Protein AF-A0A7C8MK85-F1 (afdb_monomer_lite)

pLDDT: mean 76.63, std 20.34, range [23.77, 97.94]

Foldseek 3Di:
DDDDDPPPDPPPDPPPPPPPPPVVLVDDLVVLCVVLVVDDPVVLLVQLQPDVSSVVSNCVVVPQWDQDPFQRDIDGDPPPDDPPDPDDDPPFDWPKDKDKDKDFDPPDADDPLSVAWDDQFQADIDHSVCPPPDPDPNVVLVVQQPDPPCAQPKDWWAQQFAQKIWIWHHHPRMIMIIMIATLGGNHDCPDLRNFSRDQAQDVVRDGRYNVDGHGDGDDGCPRVCVVPDDDPPPPDPPDDDDDDDDDDDDDDDD

Structure (mmCIF, N/CA/C/O backbone):
data_AF-A0A7C8MK85-F1
#
_entry.id   AF-A0A7C8MK85-F1
#
loop_
_atom_site.group_PDB
_atom_site.id
_atom_site.type_symbol
_atom_site.label_atom_id
_atom_site.label_alt_id
_atom_site.label_comp_id
_atom_site.label_asym_id
_atom_site.label_entity_id
_atom_site.label_seq_id
_atom_site.pdbx_PDB_ins_code
_atom_site.Cartn_x
_atom_site.Cartn_y
_atom_site.Cartn_z
_atom_site.occupancy
_atom_site.B_iso_or_equiv
_atom_site.auth_seq_id
_atom_site.auth_comp_id
_atom_site.auth_asym_id
_atom_site.auth_atom_id
_atom_site.pdbx_PDB_model_num
ATOM 1 N N . MET A 1 1 ? 15.382 37.553 9.098 1.00 35.56 1 MET A N 1
ATOM 2 C CA . MET A 1 1 ? 14.695 36.505 8.313 1.00 35.56 1 MET A CA 1
ATOM 3 C C . MET A 1 1 ? 15.574 36.177 7.109 1.00 35.56 1 MET A C 1
ATOM 5 O O . MET A 1 1 ? 15.680 37.007 6.220 1.00 35.56 1 MET A O 1
ATOM 9 N N . LYS A 1 2 ? 16.328 35.069 7.137 1.00 23.77 2 LYS A N 1
ATOM 10 C CA . LYS A 1 2 ? 17.243 34.674 6.048 1.00 23.77 2 LYS A CA 1
ATOM 11 C C . LYS A 1 2 ? 16.643 33.461 5.333 1.00 23.77 2 LYS A C 1
ATOM 13 O O . LYS A 1 2 ? 16.499 32.414 5.955 1.00 23.77 2 LYS A O 1
ATOM 18 N N . LEU A 1 3 ? 16.269 33.624 4.063 1.00 24.83 3 LEU A N 1
ATOM 19 C CA . LEU A 1 3 ? 15.925 32.511 3.176 1.00 24.83 3 LEU A CA 1
ATOM 20 C C . LEU A 1 3 ? 17.191 31.676 2.943 1.00 24.83 3 LEU A C 1
ATOM 22 O O . LEU A 1 3 ? 18.180 32.190 2.424 1.00 24.83 3 LEU A O 1
ATOM 26 N N . VAL A 1 4 ? 17.159 30.402 3.327 1.00 26.69 4 VAL A N 1
ATOM 27 C CA . VAL A 1 4 ? 18.183 29.419 2.957 1.00 26.69 4 VAL A CA 1
ATOM 28 C C . VAL A 1 4 ? 17.689 28.697 1.710 1.00 26.69 4 VAL A C 1
ATOM 30 O O . VAL A 1 4 ? 16.810 27.841 1.771 1.00 26.69 4 VAL A O 1
ATOM 33 N N . THR A 1 5 ? 18.234 29.079 0.562 1.00 27.02 5 THR A N 1
ATOM 34 C CA . THR A 1 5 ? 17.998 28.438 -0.732 1.00 27.02 5 THR A CA 1
ATOM 35 C C . THR A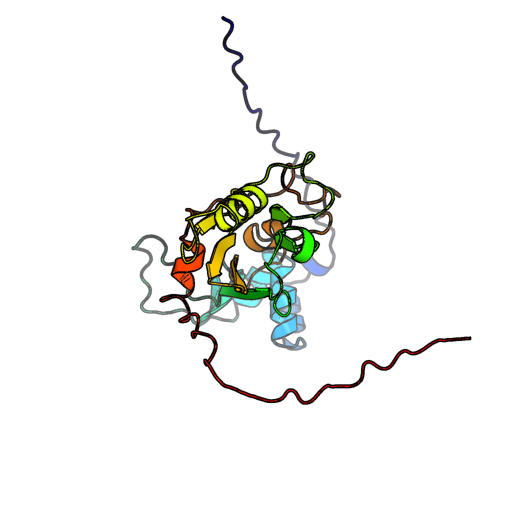 1 5 ? 18.745 27.105 -0.758 1.00 27.02 5 THR A C 1
ATOM 37 O O . THR A 1 5 ? 19.968 27.065 -0.880 1.00 27.02 5 THR A O 1
ATOM 40 N N . PHE A 1 6 ? 18.023 25.992 -0.616 1.00 26.44 6 PHE A N 1
ATOM 41 C CA . PHE A 1 6 ? 18.605 24.654 -0.715 1.00 26.44 6 PHE A CA 1
ATOM 42 C C . PHE A 1 6 ? 18.741 24.272 -2.195 1.00 26.44 6 PHE A C 1
ATOM 44 O O . PHE A 1 6 ? 17.828 23.719 -2.808 1.00 26.44 6 PHE A O 1
ATOM 51 N N . VAL A 1 7 ? 19.886 24.597 -2.795 1.00 30.12 7 VAL A N 1
ATOM 52 C CA . VAL A 1 7 ? 20.250 24.104 -4.128 1.00 30.12 7 VAL A CA 1
ATOM 53 C C . VAL A 1 7 ? 20.540 22.609 -4.000 1.00 30.12 7 VAL A C 1
ATOM 55 O O . VAL A 1 7 ? 21.611 22.200 -3.553 1.00 30.12 7 VAL A O 1
ATOM 58 N N . ARG A 1 8 ? 19.566 21.770 -4.375 1.00 31.03 8 ARG A N 1
ATOM 59 C CA . ARG A 1 8 ? 19.773 20.331 -4.579 1.00 31.03 8 ARG A CA 1
ATOM 60 C C . ARG A 1 8 ? 20.698 20.140 -5.778 1.00 31.03 8 ARG A C 1
ATOM 62 O O . ARG A 1 8 ? 20.256 20.004 -6.913 1.00 31.03 8 ARG A O 1
ATOM 69 N N . SER A 1 9 ? 21.996 20.132 -5.499 1.00 29.48 9 SER A N 1
ATOM 70 C CA . SER A 1 9 ? 23.005 19.566 -6.383 1.00 29.48 9 SER A CA 1
ATOM 71 C C . SER A 1 9 ? 22.629 18.107 -6.660 1.00 29.48 9 SER A C 1
ATOM 73 O O . SER A 1 9 ? 22.727 17.241 -5.789 1.00 29.48 9 SER A O 1
ATOM 75 N N . LEU A 1 10 ? 22.130 17.850 -7.869 1.00 37.66 10 LEU A N 1
ATOM 76 C CA . LEU A 1 10 ? 22.035 16.521 -8.458 1.00 37.66 10 LEU A CA 1
ATOM 77 C C . LEU A 1 10 ? 23.464 16.010 -8.650 1.00 37.66 10 LEU A C 1
ATOM 79 O O . LEU A 1 10 ? 24.056 16.173 -9.717 1.00 37.66 10 LEU A O 1
ATOM 83 N N . TRP A 1 11 ? 24.022 15.387 -7.615 1.00 38.25 11 TRP A N 1
ATOM 84 C CA . TRP A 1 11 ? 25.187 14.530 -7.768 1.00 38.25 11 TRP A CA 1
ATOM 85 C C . TRP A 1 11 ? 24.774 13.380 -8.688 1.00 38.25 11 TRP A C 1
ATOM 87 O O . TRP A 1 11 ? 24.219 12.370 -8.253 1.00 38.25 11 TRP A O 1
ATOM 97 N N . LYS A 1 12 ? 25.011 13.547 -9.994 1.00 32.69 12 LYS A N 1
ATOM 98 C CA . LYS A 1 12 ? 25.130 12.420 -10.913 1.00 32.69 12 LYS A CA 1
ATOM 99 C C . LYS A 1 12 ? 26.212 11.540 -10.301 1.00 32.69 12 LYS A C 1
ATOM 101 O O . LYS A 1 12 ? 27.377 11.933 -10.305 1.00 32.69 12 LYS A O 1
ATOM 106 N N . ARG A 1 13 ? 25.834 10.381 -9.746 1.00 35.12 13 ARG A N 1
ATOM 107 C CA . ARG A 1 13 ? 26.812 9.318 -9.494 1.00 35.12 13 ARG A CA 1
ATOM 108 C C . ARG A 1 13 ? 27.646 9.203 -10.774 1.00 35.12 13 ARG A C 1
ATOM 110 O O . ARG A 1 13 ? 27.031 9.150 -11.850 1.00 35.12 13 ARG A O 1
ATOM 117 N N . PRO A 1 14 ? 28.988 9.221 -10.701 1.00 37.47 14 PRO A N 1
ATOM 118 C CA . PRO A 1 14 ? 29.798 8.832 -11.841 1.00 37.47 14 PRO A CA 1
ATOM 119 C C . PRO A 1 14 ? 29.199 7.523 -12.344 1.00 37.47 14 PRO A C 1
ATOM 121 O O . PRO A 1 14 ? 29.000 6.604 -11.548 1.00 37.47 14 PRO A O 1
ATOM 124 N N . ARG A 1 15 ? 28.785 7.469 -13.615 1.00 47.25 15 ARG A N 1
ATOM 125 C CA . ARG A 1 15 ? 28.474 6.182 -14.234 1.00 47.25 15 ARG A CA 1
ATOM 126 C C . ARG A 1 15 ? 29.782 5.416 -14.150 1.00 47.25 15 ARG A C 1
ATOM 128 O O . ARG A 1 15 ? 30.676 5.680 -14.950 1.00 47.25 15 ARG A O 1
ATOM 135 N N . GLU A 1 16 ? 29.910 4.545 -13.153 1.00 54.19 16 GLU A N 1
ATOM 136 C CA . GLU A 1 16 ? 30.885 3.470 -13.210 1.00 54.19 16 GLU A CA 1
ATOM 137 C C . GLU A 1 16 ? 30.695 2.855 -14.588 1.00 54.19 16 GLU A C 1
ATOM 139 O O . GLU A 1 16 ? 29.571 2.506 -14.973 1.00 54.19 16 GLU A O 1
ATOM 144 N N . GLN A 1 17 ? 31.755 2.901 -15.396 1.00 57.31 17 GLN A N 1
ATOM 145 C CA . GLN A 1 17 ? 31.693 2.324 -16.724 1.00 57.31 17 GLN A CA 1
ATOM 146 C C . GLN A 1 17 ? 31.268 0.869 -16.523 1.00 57.31 17 GLN A C 1
ATOM 148 O O . GLN A 1 17 ? 31.909 0.174 -15.730 1.00 57.31 17 GLN A O 1
ATOM 153 N N . PRO A 1 18 ? 30.153 0.429 -17.137 1.00 59.81 18 PRO A N 1
ATOM 154 C CA . PRO A 1 18 ? 29.694 -0.937 -16.970 1.00 59.81 18 PRO A CA 1
ATOM 155 C C . PRO A 1 18 ? 30.867 -1.847 -17.304 1.00 59.81 18 PRO A C 1
ATOM 157 O O . PRO A 1 18 ? 31.522 -1.645 -18.328 1.00 59.81 18 PRO A O 1
ATOM 160 N N . ASN A 1 19 ? 31.174 -2.785 -16.409 1.00 64.25 19 ASN A N 1
ATOM 161 C CA . ASN A 1 19 ? 32.261 -3.725 -16.618 1.00 64.25 19 ASN A CA 1
ATOM 162 C C . ASN A 1 19 ? 31.929 -4.550 -17.872 1.00 64.25 19 ASN A C 1
ATOM 164 O O . ASN A 1 19 ? 31.155 -5.502 -17.822 1.00 64.25 19 ASN A O 1
ATOM 168 N N . VAL A 1 20 ? 32.465 -4.123 -19.016 1.00 65.88 20 VAL A N 1
ATOM 169 C CA . VAL A 1 20 ? 32.245 -4.721 -20.343 1.00 65.88 20 VAL A CA 1
ATOM 170 C C . VAL A 1 20 ? 32.917 -6.090 -20.481 1.00 65.88 20 VAL A C 1
ATOM 172 O O . VAL A 1 20 ? 32.746 -6.768 -21.491 1.00 65.88 20 VAL A O 1
ATOM 175 N N . ASN A 1 21 ? 33.637 -6.531 -19.447 1.00 77.56 21 ASN A N 1
ATOM 176 C CA . ASN A 1 21 ? 34.313 -7.819 -19.380 1.00 77.56 21 ASN A CA 1
ATOM 177 C C . ASN A 1 21 ? 33.460 -8.907 -18.711 1.00 77.56 21 ASN A C 1
ATOM 179 O O . ASN A 1 21 ? 33.963 -9.725 -17.948 1.00 77.56 21 ASN A O 1
ATOM 183 N N . ILE A 1 22 ? 32.155 -8.931 -18.989 1.00 79.94 22 ILE A N 1
ATOM 184 C CA . ILE A 1 22 ? 31.314 -10.090 -18.674 1.00 79.94 22 ILE A CA 1
ATOM 185 C C . ILE A 1 22 ? 31.330 -10.998 -19.914 1.00 79.94 22 ILE A C 1
ATOM 187 O O . ILE A 1 22 ? 30.711 -10.625 -20.913 1.00 79.94 22 ILE A O 1
ATOM 191 N N . PRO A 1 23 ? 31.986 -12.179 -19.881 1.00 85.62 23 PRO A N 1
ATOM 192 C CA . PRO A 1 23 ? 32.136 -13.045 -21.059 1.00 85.62 23 PRO A CA 1
ATOM 193 C C . PRO A 1 23 ? 30.798 -13.421 -21.701 1.00 85.62 23 PRO A C 1
ATOM 195 O O . PRO A 1 23 ? 30.685 -13.535 -22.915 1.00 85.62 23 PRO A O 1
ATOM 198 N N . PHE A 1 24 ? 29.752 -13.536 -20.880 1.00 84.06 24 PHE A N 1
ATOM 199 C CA . PHE A 1 24 ? 28.401 -13.853 -21.331 1.00 84.06 24 PHE A CA 1
ATOM 200 C C . PHE A 1 24 ? 27.792 -12.773 -22.245 1.00 84.06 24 PHE A C 1
ATOM 202 O O . PHE A 1 24 ? 27.040 -13.098 -23.155 1.00 84.06 24 PHE A O 1
ATOM 209 N N . LEU A 1 25 ? 28.135 -11.492 -22.049 1.00 82.94 25 LEU A N 1
ATOM 210 C CA . LEU A 1 25 ? 27.658 -10.389 -22.900 1.00 82.94 25 LEU A CA 1
ATOM 211 C C . LEU A 1 25 ? 28.463 -10.235 -24.197 1.00 82.94 25 LEU A C 1
ATOM 213 O O . LEU A 1 25 ? 28.065 -9.463 -25.064 1.00 82.94 25 LEU A O 1
ATOM 217 N N . GLN A 1 26 ? 29.587 -10.945 -24.317 1.00 87.62 26 GLN A N 1
ATOM 218 C CA . GLN A 1 26 ? 30.429 -10.968 -25.515 1.00 87.62 26 GLN A CA 1
ATOM 219 C C . GLN A 1 26 ? 30.063 -12.124 -26.459 1.00 87.62 26 GLN A C 1
ATOM 221 O O . GLN A 1 26 ? 30.651 -12.248 -27.532 1.00 87.62 26 GLN A O 1
ATOM 226 N N . LEU A 1 27 ? 29.101 -12.972 -26.077 1.00 90.44 27 LEU A N 1
ATOM 227 C CA . LEU A 1 27 ? 28.610 -14.039 -26.939 1.00 90.44 27 LEU A CA 1
ATOM 228 C C . LEU A 1 27 ? 27.884 -13.451 -28.162 1.00 90.44 27 LEU A C 1
ATOM 230 O O . LEU A 1 27 ? 27.101 -12.509 -28.010 1.00 90.44 27 LEU A O 1
ATOM 234 N N . PRO A 1 28 ? 28.087 -14.025 -29.363 1.00 92.31 28 PRO A N 1
ATOM 235 C CA . PRO A 1 28 ? 27.232 -13.766 -30.513 1.00 92.31 28 PRO A CA 1
ATOM 236 C C . PRO A 1 28 ? 25.749 -13.920 -30.156 1.00 92.31 28 PRO A C 1
ATOM 238 O O . PRO A 1 28 ? 25.369 -14.813 -29.392 1.00 92.31 28 PRO A O 1
ATOM 241 N N . VAL A 1 29 ? 24.902 -13.057 -30.721 1.00 86.19 29 VAL A N 1
ATOM 242 C CA . VAL A 1 29 ? 23.455 -13.031 -30.445 1.00 86.19 29 VAL A CA 1
ATOM 243 C C . VAL A 1 29 ? 22.786 -14.375 -30.743 1.00 86.19 29 VAL A C 1
ATOM 245 O O . VAL A 1 29 ? 21.864 -14.779 -30.039 1.00 86.19 29 VAL A O 1
ATOM 248 N N . GLU A 1 30 ? 23.298 -15.106 -31.729 1.00 89.31 30 GLU A N 1
ATOM 249 C CA . GLU A 1 30 ? 22.843 -16.438 -32.118 1.00 89.31 30 GLU A CA 1
ATOM 250 C C . GLU A 1 30 ? 23.055 -17.456 -30.992 1.00 89.31 30 GLU A C 1
ATOM 252 O O . GLU A 1 30 ? 22.184 -18.286 -30.741 1.00 89.31 30 GLU A O 1
ATOM 257 N N . LEU A 1 31 ? 24.177 -17.368 -30.266 1.00 92.12 31 LEU A N 1
ATOM 258 C CA . LEU A 1 31 ? 24.446 -18.248 -29.127 1.00 92.12 31 LEU A CA 1
ATOM 259 C C . LEU A 1 31 ? 23.557 -17.907 -27.931 1.00 92.12 31 LEU A C 1
ATOM 261 O O . LEU A 1 31 ? 23.124 -18.815 -27.228 1.00 92.12 31 LEU A O 1
ATOM 265 N N . LEU A 1 32 ? 23.239 -16.628 -27.714 1.00 89.69 32 LEU A N 1
ATOM 266 C CA . LEU A 1 32 ? 22.290 -16.222 -26.673 1.00 89.69 32 LEU A CA 1
ATOM 267 C C . LEU A 1 32 ? 20.874 -16.734 -26.969 1.00 89.69 32 LEU A C 1
ATOM 269 O O . LEU A 1 32 ? 20.219 -17.258 -26.067 1.00 89.69 32 LEU A O 1
ATOM 273 N N . GLY A 1 33 ? 20.431 -16.636 -28.227 1.00 85.88 33 GLY A N 1
ATOM 274 C CA . GLY A 1 33 ? 19.173 -17.231 -28.682 1.00 85.88 33 GLY A CA 1
ATOM 275 C C . GLY A 1 33 ? 19.172 -18.750 -28.507 1.00 85.88 33 GLY A C 1
ATOM 276 O O . GLY A 1 33 ? 18.244 -19.299 -27.918 1.00 85.88 33 GLY A O 1
ATOM 277 N N . TYR A 1 34 ? 20.255 -19.422 -28.912 1.00 89.06 34 TYR A N 1
ATOM 278 C CA . TYR A 1 34 ? 20.417 -20.866 -28.740 1.00 89.06 34 TYR A CA 1
ATOM 279 C C . TYR A 1 34 ? 20.348 -21.284 -27.266 1.00 89.06 34 TYR A C 1
ATOM 281 O O . TYR A 1 34 ? 19.578 -22.178 -26.936 1.00 89.06 34 TYR A O 1
ATOM 289 N N . ILE A 1 35 ? 21.064 -20.606 -26.361 1.00 91.00 35 ILE A N 1
ATOM 290 C CA . ILE A 1 35 ? 21.009 -20.876 -24.912 1.00 91.00 35 ILE A CA 1
ATOM 291 C C . ILE A 1 35 ? 19.577 -20.755 -24.387 1.00 91.00 35 ILE A C 1
ATOM 293 O O . ILE A 1 35 ? 19.134 -21.616 -23.632 1.00 91.00 35 ILE A O 1
ATOM 297 N N . ALA A 1 36 ? 18.835 -19.730 -24.807 1.00 88.31 36 ALA A N 1
ATOM 298 C CA . ALA A 1 36 ? 17.461 -19.541 -24.357 1.00 88.31 36 ALA A CA 1
ATOM 299 C C . ALA A 1 36 ? 16.513 -20.666 -24.790 1.00 88.31 36 ALA A C 1
ATOM 301 O O . ALA A 1 36 ? 15.549 -20.927 -24.076 1.00 88.31 36 ALA A O 1
ATOM 302 N N . THR A 1 37 ? 16.802 -21.387 -25.881 1.00 88.50 37 THR A N 1
ATOM 303 C CA . THR A 1 37 ? 16.012 -22.573 -26.266 1.00 88.50 37 THR A CA 1
ATOM 304 C C . THR A 1 37 ? 16.150 -23.747 -25.291 1.00 88.50 37 THR A C 1
ATOM 306 O O . THR A 1 37 ? 15.275 -24.609 -25.259 1.00 88.50 37 THR A O 1
ATOM 309 N N . PHE A 1 38 ? 17.206 -23.772 -24.466 1.00 93.56 38 PHE A N 1
ATOM 310 C CA . PHE A 1 38 ? 17.399 -24.774 -23.406 1.00 93.56 38 PHE A CA 1
ATOM 311 C C . PHE A 1 38 ? 16.819 -24.349 -22.057 1.00 93.56 38 PHE A C 1
ATOM 313 O O . PHE A 1 38 ? 16.829 -25.135 -21.110 1.00 93.56 38 PHE A O 1
ATOM 320 N N . LEU A 1 39 ? 16.348 -23.109 -21.943 1.00 86.38 39 LEU A N 1
ATOM 321 C CA . LEU A 1 39 ? 15.760 -22.596 -20.717 1.00 86.38 39 LEU A CA 1
ATOM 322 C C . LEU A 1 39 ? 14.266 -22.898 -20.680 1.00 86.38 39 LEU A C 1
ATOM 324 O O . LEU A 1 39 ? 13.579 -22.887 -21.703 1.00 86.38 39 LEU A O 1
ATOM 328 N N . SER A 1 40 ? 13.739 -23.121 -19.475 1.00 81.00 40 SER A N 1
ATOM 329 C CA . SER A 1 40 ? 12.292 -23.080 -19.292 1.00 81.00 40 SER A CA 1
ATOM 330 C C . SER A 1 40 ? 11.773 -21.674 -19.642 1.00 81.00 40 SER A C 1
ATOM 332 O O . SER A 1 40 ? 12.523 -20.698 -19.533 1.00 81.00 40 SER A O 1
ATOM 334 N N . PRO A 1 41 ? 10.490 -21.514 -20.014 1.00 72.00 41 PRO A N 1
ATOM 335 C CA . PRO A 1 41 ? 9.926 -20.188 -20.263 1.00 72.00 41 PRO A CA 1
ATOM 336 C C . PRO A 1 41 ? 10.139 -19.210 -19.095 1.00 72.00 41 PRO A C 1
ATOM 338 O O . PRO A 1 41 ? 10.429 -18.037 -19.321 1.00 72.00 41 PRO A O 1
ATOM 341 N N . ALA A 1 42 ? 10.069 -19.694 -17.850 1.00 68.06 42 ALA A N 1
ATOM 342 C CA . ALA A 1 42 ? 10.326 -18.885 -16.661 1.00 68.06 42 ALA A CA 1
ATOM 343 C C . ALA A 1 42 ? 11.795 -18.431 -16.574 1.00 68.06 42 ALA A C 1
ATOM 345 O O . ALA A 1 42 ? 12.069 -17.254 -16.336 1.00 68.06 42 ALA A O 1
ATOM 346 N N . ASP A 1 43 ? 12.744 -19.332 -16.831 1.00 76.81 43 ASP A N 1
ATOM 347 C CA . ASP A 1 43 ? 14.176 -19.018 -16.781 1.00 76.81 43 ASP A CA 1
ATOM 348 C C . ASP A 1 43 ? 14.603 -18.093 -17.925 1.00 76.81 43 ASP A C 1
ATOM 350 O O . ASP A 1 43 ? 15.439 -17.213 -17.728 1.00 76.81 43 ASP A O 1
ATOM 354 N N . ALA A 1 44 ? 14.002 -18.233 -19.109 1.00 79.31 44 ALA A N 1
ATOM 355 C CA . ALA A 1 44 ? 14.225 -17.324 -20.230 1.00 79.31 44 ALA A CA 1
ATOM 356 C C . ALA A 1 44 ? 13.744 -15.900 -19.901 1.00 79.31 44 ALA A C 1
ATOM 358 O O . ALA A 1 44 ? 14.441 -14.922 -20.192 1.00 79.31 44 ALA A O 1
ATOM 359 N N . VAL A 1 45 ? 12.596 -15.773 -19.222 1.00 73.06 45 VAL A N 1
ATOM 360 C CA . VAL A 1 45 ? 12.116 -14.485 -18.705 1.00 73.06 45 VAL A CA 1
ATOM 361 C C . VAL A 1 45 ? 13.106 -13.924 -17.688 1.00 73.06 45 VAL A C 1
ATOM 363 O O . VAL A 1 45 ? 13.533 -12.782 -17.855 1.00 73.06 45 VAL A O 1
ATOM 366 N N . LEU A 1 46 ? 13.547 -14.706 -16.698 1.00 78.88 46 LEU A N 1
ATOM 367 C CA . LEU A 1 46 ? 14.542 -14.260 -15.714 1.00 78.88 46 LEU A CA 1
ATOM 368 C C . LEU A 1 46 ? 15.854 -13.819 -16.378 1.00 78.88 46 LEU A C 1
ATOM 370 O O . LEU A 1 46 ? 16.378 -12.751 -16.056 1.00 78.88 46 LEU A O 1
ATOM 374 N N . LEU A 1 47 ? 16.347 -14.581 -17.358 1.00 83.56 47 LEU A N 1
ATOM 375 C CA . LEU A 1 47 ? 17.544 -14.247 -18.125 1.00 83.56 47 LEU A CA 1
ATOM 376 C C . LEU A 1 47 ? 17.363 -12.921 -18.883 1.00 83.56 47 LEU A C 1
ATOM 378 O O . LEU A 1 47 ? 18.246 -12.063 -18.842 1.00 83.56 47 LEU A O 1
ATOM 382 N N . SER A 1 48 ? 16.196 -12.687 -19.490 1.00 81.50 48 SER A N 1
ATOM 383 C CA . SER A 1 48 ? 15.863 -11.419 -20.162 1.00 81.50 48 SER A CA 1
ATOM 384 C C . SER A 1 48 ? 15.803 -10.203 -19.216 1.00 81.50 48 SER A C 1
ATOM 386 O O . SER A 1 48 ? 15.900 -9.056 -19.664 1.00 81.50 48 SER A O 1
ATOM 388 N N . GLN A 1 49 ? 15.677 -10.421 -17.901 1.00 78.94 49 GLN A N 1
ATOM 389 C CA . GLN A 1 49 ? 15.720 -9.355 -16.894 1.00 78.94 49 GLN A CA 1
A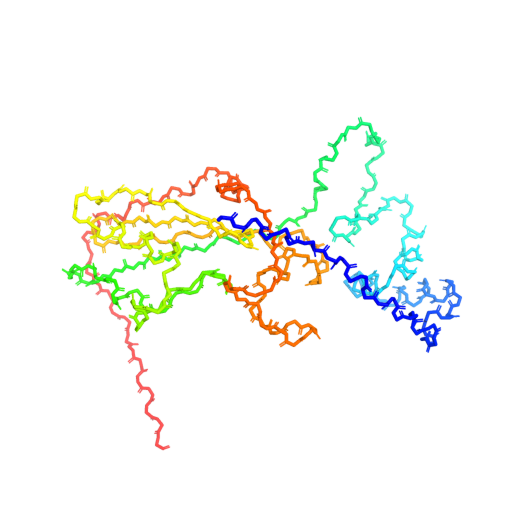TOM 390 C C . GLN A 1 49 ? 17.138 -8.984 -16.456 1.00 78.94 49 GLN A C 1
ATOM 392 O O . GLN A 1 49 ? 17.320 -7.946 -15.821 1.00 78.94 49 GLN A O 1
ATOM 397 N N . THR A 1 50 ? 18.148 -9.790 -16.792 1.00 81.81 50 THR A N 1
ATOM 398 C CA . THR A 1 50 ? 19.522 -9.572 -16.312 1.00 81.81 50 THR A CA 1
ATOM 399 C C . THR A 1 50 ? 20.189 -8.358 -16.959 1.00 81.81 50 THR A C 1
ATOM 401 O O . THR A 1 50 ? 20.902 -7.616 -16.283 1.00 81.81 50 THR A O 1
ATOM 404 N N . CYS A 1 51 ? 19.955 -8.108 -18.254 1.00 80.44 51 CYS A N 1
ATOM 405 C CA . CYS A 1 51 ? 20.460 -6.915 -18.928 1.00 80.44 51 CYS A CA 1
ATOM 406 C C . CYS A 1 51 ? 19.654 -6.537 -20.184 1.00 80.44 51 CYS A C 1
ATOM 408 O O . CYS A 1 51 ? 18.989 -7.364 -20.810 1.00 80.44 51 CYS A O 1
ATOM 410 N N . ARG A 1 52 ? 19.760 -5.263 -20.592 1.00 75.06 52 ARG A N 1
ATOM 411 C CA . ARG A 1 52 ? 19.056 -4.715 -21.768 1.00 75.06 52 ARG A CA 1
ATOM 412 C C . ARG A 1 52 ? 19.452 -5.392 -23.084 1.00 75.06 52 ARG A C 1
ATOM 414 O O . ARG A 1 52 ? 18.609 -5.512 -23.964 1.00 75.06 52 ARG A O 1
ATOM 421 N N . LEU A 1 53 ? 20.711 -5.815 -23.220 1.00 78.25 53 LEU A N 1
ATOM 422 C CA . LEU A 1 53 ? 21.216 -6.459 -24.437 1.00 78.25 53 LEU A CA 1
ATOM 423 C C . LEU A 1 53 ? 20.628 -7.861 -24.602 1.00 78.25 53 LEU A C 1
ATOM 425 O O . LEU A 1 53 ? 20.065 -8.155 -25.650 1.00 78.25 53 LEU A O 1
ATOM 429 N N . ILE A 1 54 ? 20.683 -8.687 -23.553 1.00 84.25 54 ILE A N 1
ATOM 430 C CA . ILE A 1 54 ? 20.087 -10.029 -23.545 1.00 84.25 54 ILE A CA 1
ATOM 431 C C . ILE A 1 54 ? 18.592 -9.931 -23.832 1.00 84.25 54 ILE A C 1
ATOM 433 O O . ILE A 1 54 ? 18.081 -10.648 -24.681 1.00 84.25 54 ILE A O 1
ATOM 437 N N . ARG A 1 55 ? 17.896 -8.976 -23.213 1.00 83.44 55 ARG A N 1
ATOM 438 C CA . ARG A 1 55 ? 16.492 -8.714 -23.527 1.00 83.44 55 ARG A CA 1
ATOM 439 C C . ARG A 1 55 ? 16.254 -8.411 -25.004 1.00 83.44 55 ARG A C 1
ATOM 441 O O . ARG A 1 55 ? 15.379 -9.018 -25.609 1.00 83.44 55 ARG A O 1
ATOM 448 N N . ALA A 1 56 ? 17.008 -7.479 -25.583 1.00 79.00 56 ALA A N 1
ATOM 449 C CA . ALA A 1 56 ? 16.868 -7.128 -26.995 1.00 79.00 56 ALA A CA 1
ATOM 450 C C . ALA A 1 56 ? 17.123 -8.340 -27.909 1.00 79.00 56 ALA A C 1
ATOM 452 O O . ALA A 1 56 ? 16.442 -8.508 -28.913 1.00 79.00 56 ALA A O 1
ATOM 453 N N . CYS A 1 57 ? 18.057 -9.214 -27.527 1.00 82.31 57 CYS A N 1
ATOM 454 C CA . CYS A 1 57 ? 18.342 -10.451 -28.248 1.00 82.31 57 CYS A CA 1
ATOM 455 C C . CYS A 1 57 ? 17.172 -11.440 -28.171 1.00 82.31 57 CYS A C 1
ATOM 457 O O . CYS A 1 57 ? 16.682 -11.883 -29.202 1.00 82.31 57 CYS A O 1
ATOM 459 N N . LEU A 1 58 ? 16.685 -11.737 -26.962 1.00 82.12 58 LEU A N 1
ATOM 460 C CA . LEU A 1 58 ? 15.636 -12.742 -26.740 1.00 82.12 58 LEU A CA 1
ATOM 461 C C . LEU A 1 58 ? 14.258 -12.316 -27.259 1.00 82.12 58 LEU A C 1
ATOM 463 O O . LEU A 1 58 ? 13.400 -13.153 -27.508 1.00 82.12 58 LEU A O 1
ATOM 467 N N . THR A 1 59 ? 14.041 -11.016 -27.433 1.00 77.56 59 THR A N 1
ATOM 468 C CA . THR A 1 59 ? 12.782 -10.469 -27.959 1.00 77.56 59 THR A CA 1
ATOM 469 C C . THR A 1 59 ? 12.753 -10.388 -29.478 1.00 77.56 59 THR A C 1
ATOM 471 O O . THR A 1 59 ? 11.670 -10.389 -30.056 1.00 77.56 59 THR A O 1
ATOM 474 N N . ARG A 1 60 ? 13.920 -10.353 -30.138 1.00 76.31 60 ARG A N 1
ATOM 475 C CA . ARG A 1 60 ? 14.027 -10.238 -31.600 1.00 76.31 60 ARG A CA 1
ATOM 476 C C . ARG A 1 60 ? 13.324 -11.383 -32.328 1.00 76.31 60 ARG A C 1
ATOM 478 O O . ARG A 1 60 ? 12.709 -11.156 -33.365 1.00 76.31 60 ARG A O 1
ATOM 485 N N . ASP A 1 61 ? 13.387 -12.583 -31.761 1.00 72.56 61 ASP A N 1
ATOM 486 C CA . ASP A 1 61 ? 12.849 -13.796 -32.381 1.00 72.56 61 ASP A CA 1
ATOM 487 C C . ASP A 1 61 ? 11.384 -14.066 -31.976 1.00 72.56 61 ASP A C 1
ATOM 489 O O . ASP A 1 61 ? 10.804 -15.085 -32.348 1.00 72.56 61 ASP 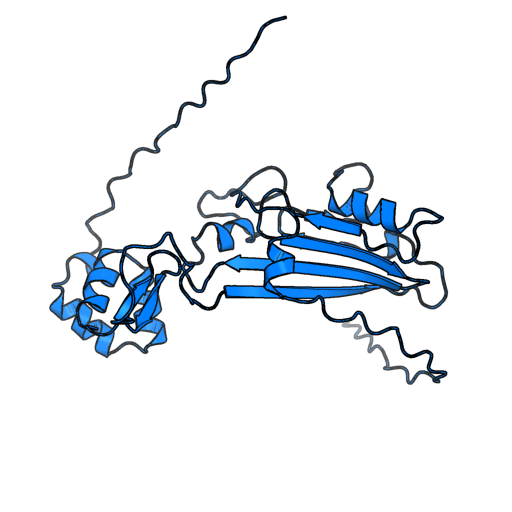A O 1
ATOM 493 N N . LEU A 1 62 ? 10.753 -13.129 -31.255 1.00 77.25 62 LEU A N 1
ATOM 494 C CA . LEU A 1 62 ? 9.342 -13.168 -30.871 1.00 77.25 62 LEU A CA 1
ATOM 495 C C . LEU A 1 62 ? 8.571 -12.048 -31.598 1.00 77.25 62 LEU A C 1
ATOM 497 O O . LEU A 1 62 ? 8.145 -11.087 -30.964 1.00 77.25 62 LEU A O 1
ATOM 501 N N . PRO A 1 63 ? 8.351 -12.146 -32.925 1.00 77.62 63 PRO A N 1
ATOM 502 C CA . PRO A 1 63 ? 7.810 -11.055 -33.750 1.00 77.62 63 PRO A CA 1
ATOM 503 C C . PRO A 1 63 ? 6.363 -10.668 -33.424 1.00 77.62 63 PRO A C 1
ATOM 505 O O . PRO A 1 63 ? 5.877 -9.649 -33.902 1.00 77.62 63 PRO A O 1
ATOM 508 N N . GLU A 1 64 ? 5.669 -11.487 -32.635 1.00 81.31 64 GLU A N 1
ATOM 509 C CA . GLU A 1 64 ? 4.307 -11.241 -32.159 1.00 81.31 64 GLU A CA 1
ATOM 510 C C . GLU A 1 64 ? 4.285 -10.847 -30.676 1.00 81.31 64 GLU A C 1
ATOM 512 O O . GLU A 1 64 ? 3.212 -10.789 -30.079 1.00 81.31 64 GLU A O 1
ATOM 517 N N . GLN A 1 65 ? 5.445 -10.590 -30.060 1.00 77.69 65 GLN A N 1
ATOM 518 C CA . GLN A 1 65 ? 5.547 -10.152 -28.673 1.00 77.69 65 GLN A CA 1
ATOM 519 C C . GLN A 1 65 ? 6.469 -8.934 -28.526 1.00 77.69 65 GLN A C 1
ATOM 521 O O . GLN A 1 65 ? 7.408 -8.736 -29.287 1.00 77.69 65 GLN A O 1
ATOM 526 N N . TRP A 1 66 ? 6.199 -8.088 -27.538 1.00 73.06 66 TRP A N 1
ATOM 527 C CA . TRP A 1 66 ? 7.035 -6.942 -27.185 1.00 73.06 66 TRP A CA 1
ATOM 528 C C . TRP A 1 66 ? 7.305 -6.958 -25.684 1.00 73.06 66 TRP A C 1
ATOM 530 O O . TRP A 1 66 ? 6.466 -7.415 -24.908 1.00 73.06 66 TRP A O 1
ATOM 540 N N . VAL A 1 67 ? 8.470 -6.466 -25.256 1.00 67.94 67 VAL A N 1
ATOM 541 C CA . VAL A 1 67 ? 8.721 -6.277 -23.822 1.00 67.94 67 VAL A CA 1
ATOM 542 C C . VAL A 1 67 ? 8.182 -4.932 -23.393 1.00 67.94 67 VAL A C 1
ATOM 544 O O . VAL A 1 67 ? 8.565 -3.898 -23.936 1.00 67.94 67 VAL A O 1
ATOM 547 N N . CYS A 1 68 ? 7.315 -4.954 -22.390 1.00 67.25 68 CYS A N 1
ATOM 548 C CA . CYS A 1 68 ? 6.803 -3.742 -21.791 1.00 67.25 68 CYS A CA 1
ATOM 549 C C . CYS A 1 68 ? 7.913 -2.984 -21.062 1.00 67.25 68 CYS A C 1
ATOM 551 O O . CYS A 1 68 ? 8.532 -3.523 -20.155 1.00 67.25 68 CYS A O 1
ATOM 553 N N . ASP A 1 69 ? 8.141 -1.713 -21.395 1.00 57.44 69 ASP A N 1
ATOM 554 C CA . ASP A 1 69 ? 9.119 -0.882 -20.674 1.00 57.44 69 ASP A CA 1
ATOM 555 C C . ASP A 1 69 ? 8.712 -0.597 -19.216 1.00 57.44 69 ASP A C 1
ATOM 557 O O . ASP A 1 69 ? 9.553 -0.193 -18.414 1.00 57.44 69 ASP A O 1
ATOM 561 N N . TYR A 1 70 ? 7.435 -0.805 -18.869 1.00 55.91 70 TYR A N 1
ATOM 562 C CA . TYR A 1 70 ? 6.908 -0.603 -17.517 1.00 55.91 70 TYR A CA 1
ATOM 563 C C . TYR A 1 70 ? 7.030 -1.860 -16.664 1.00 55.91 70 TYR A C 1
ATOM 565 O O . TYR A 1 70 ? 7.659 -1.834 -15.614 1.00 55.91 70 TYR A O 1
ATOM 573 N N . CYS A 1 71 ? 6.438 -2.967 -17.109 1.00 61.62 71 CYS A N 1
ATOM 574 C CA . CYS A 1 71 ? 6.465 -4.201 -16.338 1.00 61.62 71 CYS A CA 1
ATOM 575 C C . CYS A 1 71 ? 7.620 -5.115 -16.715 1.00 61.62 71 CYS A C 1
ATOM 577 O O . CYS A 1 71 ? 7.898 -6.058 -16.015 1.00 61.62 71 CYS A O 1
ATOM 579 N N . MET A 1 72 ? 8.365 -4.856 -17.781 1.00 59.22 72 MET A N 1
ATOM 580 C CA . MET A 1 72 ? 9.466 -5.714 -18.223 1.00 59.22 72 MET A CA 1
ATOM 581 C C . MET A 1 72 ? 9.048 -7.137 -18.642 1.00 59.22 72 MET A C 1
ATOM 583 O O . MET A 1 72 ? 9.928 -7.915 -19.002 1.00 59.22 72 MET A O 1
ATOM 587 N N . ALA A 1 73 ? 7.758 -7.481 -18.654 1.00 61.28 73 ALA A N 1
ATOM 588 C CA . ALA A 1 73 ? 7.247 -8.752 -19.163 1.00 61.28 73 ALA A CA 1
ATOM 589 C C . ALA A 1 73 ? 7.055 -8.730 -20.692 1.00 61.28 73 ALA A C 1
ATOM 591 O O . ALA A 1 73 ? 6.970 -7.666 -21.313 1.00 61.28 73 ALA A O 1
ATOM 592 N N . LEU A 1 74 ? 6.996 -9.920 -21.297 1.00 67.69 74 LEU A N 1
ATOM 593 C CA . LEU A 1 74 ? 6.636 -10.125 -22.702 1.00 67.69 74 LEU A CA 1
ATOM 594 C C . LEU A 1 74 ? 5.111 -10.076 -22.864 1.00 67.69 74 LEU A C 1
ATOM 596 O O . LEU A 1 74 ? 4.390 -10.824 -22.209 1.00 67.69 74 LEU A O 1
ATOM 600 N N . HIS A 1 75 ? 4.621 -9.241 -23.776 1.00 67.25 75 HIS A N 1
ATOM 601 C CA . HIS A 1 75 ? 3.204 -9.141 -24.124 1.00 67.25 75 HIS A CA 1
ATOM 602 C C . HIS A 1 75 ? 2.981 -9.468 -25.585 1.00 67.25 75 HIS A C 1
ATOM 604 O O . HIS A 1 75 ? 3.808 -9.074 -26.404 1.00 67.25 75 HIS A O 1
ATOM 610 N N . PRO A 1 76 ? 1.844 -10.079 -25.952 1.00 77.50 76 PRO A N 1
ATOM 611 C CA . PRO A 1 76 ? 1.454 -10.150 -27.349 1.00 77.50 76 PRO A CA 1
ATOM 612 C C . PRO A 1 76 ? 1.329 -8.735 -27.931 1.00 77.50 76 PRO A C 1
ATOM 614 O O . PRO A 1 76 ? 0.769 -7.829 -27.306 1.00 77.50 76 PRO A O 1
ATOM 617 N N . ILE A 1 77 ? 1.850 -8.539 -29.139 1.00 75.12 77 ILE A N 1
ATOM 618 C CA . ILE A 1 77 ? 1.678 -7.303 -29.894 1.00 75.12 77 ILE A CA 1
ATOM 619 C C . ILE A 1 77 ? 0.204 -7.192 -30.262 1.00 75.12 77 ILE A C 1
ATOM 621 O O . ILE A 1 77 ? -0.334 -7.954 -31.068 1.00 75.12 77 ILE A O 1
ATOM 625 N N . ASN A 1 78 ? -0.471 -6.204 -29.685 1.00 74.62 78 ASN A N 1
ATOM 626 C CA . ASN A 1 78 ? -1.799 -5.845 -30.138 1.00 74.62 78 ASN A CA 1
ATOM 627 C C . ASN A 1 78 ? -1.662 -5.011 -31.418 1.00 74.62 78 ASN A C 1
ATOM 629 O O . ASN A 1 78 ? -1.420 -3.811 -31.359 1.00 74.62 78 ASN A O 1
ATOM 633 N N . LYS A 1 79 ? -1.857 -5.634 -32.589 1.00 77.06 79 LYS A N 1
ATOM 634 C CA . LYS A 1 79 ? -1.781 -4.967 -33.909 1.00 77.06 79 LYS A CA 1
ATOM 635 C C . LYS A 1 79 ? -2.778 -3.807 -34.080 1.00 77.06 79 LYS A C 1
ATOM 637 O O . LYS A 1 79 ? -2.695 -3.071 -35.059 1.00 77.06 79 LYS A O 1
ATOM 642 N N . ARG A 1 80 ? -3.741 -3.653 -33.160 1.00 70.75 80 ARG A N 1
ATOM 643 C CA . ARG A 1 80 ? -4.705 -2.540 -33.127 1.00 70.75 80 ARG A CA 1
ATOM 644 C C . ARG A 1 80 ? -4.242 -1.364 -32.264 1.00 70.75 80 ARG A C 1
ATOM 646 O O . ARG A 1 80 ? -4.906 -0.329 -32.284 1.00 70.75 80 ARG A O 1
ATOM 653 N N . ASP A 1 81 ? -3.157 -1.517 -31.507 1.00 60.69 81 ASP A N 1
ATOM 654 C CA . ASP A 1 81 ? -2.616 -0.460 -30.659 1.00 60.69 81 ASP A CA 1
ATOM 655 C C . ASP A 1 81 ? -1.940 0.606 -31.535 1.00 60.69 81 ASP A C 1
ATOM 657 O O . ASP A 1 81 ? -1.065 0.305 -32.348 1.00 60.69 81 ASP A O 1
ATOM 661 N N . LYS A 1 82 ? -2.399 1.857 -31.434 1.00 54.00 82 LYS A N 1
ATOM 662 C CA . LYS A 1 82 ? -1.836 2.996 -32.174 1.00 54.00 82 LYS A CA 1
ATOM 663 C C . LYS A 1 82 ? -1.034 3.855 -31.195 1.00 54.00 82 LYS A C 1
ATOM 665 O O . LYS A 1 82 ? -1.571 4.185 -30.140 1.00 54.00 82 LYS A O 1
ATOM 670 N N . PRO A 1 83 ? 0.173 4.334 -31.551 1.00 49.75 83 PRO A N 1
ATOM 671 C CA . PRO A 1 83 ? 1.053 5.086 -30.645 1.00 49.75 83 PRO A CA 1
ATOM 672 C C . PRO A 1 83 ? 0.554 6.497 -30.248 1.00 49.75 83 PRO A C 1
ATOM 674 O O . PRO A 1 83 ? 1.337 7.325 -29.795 1.00 49.75 83 PRO A O 1
ATOM 677 N N . THR A 1 84 ? -0.733 6.816 -30.407 1.00 41.84 84 THR A N 1
ATOM 678 C CA . THR A 1 84 ? -1.254 8.195 -30.387 1.00 41.84 84 THR A CA 1
ATOM 679 C C . THR A 1 84 ? -2.122 8.582 -29.194 1.00 41.84 84 THR A C 1
ATOM 681 O O . THR A 1 84 ? -2.642 9.693 -29.183 1.00 41.84 84 THR A O 1
ATOM 684 N N . THR A 1 85 ? -2.262 7.763 -28.155 1.00 43.78 85 THR A N 1
ATOM 685 C CA . THR A 1 85 ? -2.964 8.215 -26.940 1.00 43.78 85 THR A CA 1
ATOM 686 C C . THR A 1 85 ? -2.164 7.903 -25.694 1.00 43.78 85 THR A C 1
ATOM 688 O O . THR A 1 85 ? -1.753 6.767 -25.481 1.00 43.78 85 THR A O 1
ATOM 691 N N . ALA A 1 86 ? -1.934 8.950 -24.899 1.00 44.66 86 ALA A N 1
ATOM 692 C CA . ALA A 1 86 ? -1.199 8.937 -23.647 1.00 44.66 86 ALA A CA 1
ATOM 693 C C . ALA A 1 86 ? -1.464 7.661 -22.833 1.00 44.66 86 ALA A C 1
ATOM 695 O O . ALA A 1 86 ? -2.580 7.427 -22.379 1.00 44.66 86 ALA A O 1
ATOM 696 N N . ARG A 1 87 ? -0.401 6.855 -22.700 1.00 49.25 87 ARG A N 1
ATOM 697 C CA . ARG A 1 87 ? -0.125 5.878 -21.638 1.00 49.25 87 ARG A CA 1
ATOM 698 C C . ARG A 1 87 ? -1.376 5.354 -20.930 1.00 49.25 87 ARG A C 1
ATOM 700 O O . ARG A 1 87 ? -1.634 5.710 -19.783 1.00 49.25 87 ARG A O 1
ATOM 707 N N . ARG A 1 88 ? -2.104 4.431 -21.563 1.00 51.28 88 ARG A N 1
ATOM 708 C CA . ARG A 1 88 ? -2.761 3.417 -20.733 1.00 51.28 88 ARG A CA 1
ATOM 709 C C . ARG A 1 88 ? -1.637 2.622 -20.063 1.00 51.28 88 ARG A C 1
ATOM 711 O O . ARG A 1 88 ? -0.700 2.248 -20.775 1.00 51.28 88 ARG A O 1
ATOM 718 N N . PRO A 1 89 ? -1.662 2.407 -18.735 1.00 56.50 89 PRO A N 1
ATOM 719 C CA . PRO A 1 89 ? -0.763 1.439 -18.135 1.00 56.50 89 PRO A CA 1
ATOM 720 C C . PRO A 1 89 ? -0.970 0.129 -18.893 1.00 56.50 89 PRO A C 1
ATOM 722 O O . PRO A 1 89 ? -2.103 -0.269 -19.175 1.00 56.50 89 PRO A O 1
ATOM 725 N N . CYS A 1 90 ? 0.133 -0.469 -19.328 1.00 59.97 90 CYS A N 1
ATOM 726 C CA . CYS A 1 90 ? 0.148 -1.806 -19.897 1.00 59.97 90 CYS A CA 1
ATOM 727 C C . CYS A 1 90 ? -0.785 -2.724 -19.094 1.00 59.97 90 CYS A C 1
ATOM 729 O O . CYS A 1 90 ? -0.799 -2.663 -17.865 1.00 59.97 90 CYS A O 1
ATOM 731 N N . SER A 1 91 ? -1.533 -3.602 -19.760 1.00 61.91 91 SER A N 1
ATOM 732 C CA . SER A 1 91 ? -2.400 -4.587 -19.101 1.00 61.91 91 SER A CA 1
ATOM 733 C C . SER A 1 91 ? -1.606 -5.715 -18.420 1.00 61.91 91 SER A C 1
ATOM 735 O O . SER A 1 91 ? -2.052 -6.861 -18.415 1.00 61.91 91 SER A O 1
ATOM 737 N N . CYS A 1 92 ? -0.397 -5.429 -17.923 1.00 65.50 92 CYS A N 1
ATOM 738 C CA . CYS A 1 92 ? 0.369 -6.385 -17.139 1.00 65.50 92 CYS A CA 1
ATOM 739 C C . CYS A 1 92 ? -0.386 -6.666 -15.838 1.00 65.50 92 CYS A C 1
ATOM 741 O O . CYS A 1 92 ? -0.990 -5.744 -15.280 1.00 65.50 92 CYS A O 1
ATOM 743 N N . PRO A 1 93 ? -0.348 -7.909 -15.338 1.00 68.06 93 PRO A N 1
ATOM 744 C CA . PRO A 1 93 ? -0.867 -8.197 -14.015 1.00 68.06 93 PRO A CA 1
ATOM 745 C C . PRO A 1 93 ? -0.142 -7.318 -12.989 1.00 68.06 93 PRO A C 1
ATOM 747 O O . PRO A 1 93 ? 1.088 -7.226 -12.971 1.00 68.06 93 PRO A O 1
ATOM 750 N N . MET A 1 94 ? -0.936 -6.628 -12.177 1.00 81.62 94 MET A N 1
ATOM 751 C CA . MET A 1 94 ? -0.474 -5.855 -11.031 1.00 81.62 94 MET A CA 1
ATOM 752 C C . MET A 1 94 ? -0.471 -6.765 -9.810 1.00 81.62 94 MET A C 1
ATOM 754 O O . MET A 1 94 ? -1.424 -7.517 -9.586 1.00 81.62 94 MET A O 1
ATOM 758 N N . PHE A 1 95 ? 0.580 -6.685 -9.002 1.00 87.00 95 PHE A N 1
ATOM 759 C CA . PHE A 1 95 ? 0.642 -7.389 -7.732 1.00 87.00 95 PHE A CA 1
ATOM 760 C C . PHE A 1 95 ? -0.064 -6.567 -6.660 1.00 87.00 95 PHE A C 1
ATOM 762 O O . PHE A 1 95 ? 0.535 -5.779 -5.930 1.00 87.00 95 PHE A O 1
ATOM 769 N N . LEU A 1 96 ? -1.376 -6.765 -6.601 1.00 90.00 96 LEU A N 1
ATOM 770 C CA . LEU A 1 96 ? -2.264 -6.161 -5.625 1.00 90.00 96 LEU A CA 1
ATOM 771 C C . LEU A 1 96 ? -2.427 -7.100 -4.419 1.00 90.00 96 LEU A C 1
ATOM 773 O O . LEU A 1 96 ? -2.855 -8.245 -4.571 1.00 90.00 96 LEU A O 1
ATOM 777 N N . LEU A 1 97 ? -2.091 -6.622 -3.218 1.00 93.19 97 LEU A N 1
ATOM 778 C CA . LEU A 1 97 ? -2.359 -7.307 -1.951 1.00 93.19 97 LEU A CA 1
ATOM 779 C C . LEU A 1 97 ? -3.359 -6.531 -1.085 1.00 93.19 97 LEU A C 1
ATOM 781 O O . LEU A 1 97 ? -3.072 -5.428 -0.615 1.00 93.19 97 LEU A O 1
ATOM 785 N N . LEU A 1 98 ? -4.494 -7.169 -0.796 1.00 94.81 98 LEU A N 1
ATOM 786 C CA . LEU A 1 98 ? -5.419 -6.740 0.249 1.00 94.81 98 LEU A CA 1
ATOM 787 C C . LEU A 1 98 ? -5.190 -7.575 1.508 1.00 94.81 98 LEU A C 1
ATOM 789 O O . LEU A 1 98 ? -5.412 -8.786 1.505 1.00 94.81 98 LEU A O 1
ATOM 793 N N . SER A 1 99 ? -4.802 -6.914 2.593 1.00 94.81 99 SER A N 1
ATOM 794 C CA . SER A 1 99 ? -4.684 -7.528 3.914 1.00 94.81 99 SER A CA 1
ATOM 795 C C . SER A 1 99 ? -5.772 -7.001 4.845 1.00 94.81 99 SER A C 1
ATOM 797 O O . SER A 1 99 ? -6.014 -5.796 4.911 1.00 94.81 99 SER A O 1
ATOM 799 N N . ILE A 1 100 ? -6.442 -7.904 5.565 1.00 94.94 100 ILE A N 1
ATOM 800 C CA . ILE A 1 100 ? -7.527 -7.563 6.491 1.00 94.94 100 ILE A CA 1
ATOM 801 C C . ILE A 1 100 ? -7.227 -8.178 7.854 1.00 94.94 100 ILE A C 1
ATOM 803 O O . ILE A 1 100 ? -7.169 -9.400 7.993 1.00 94.94 100 ILE A O 1
ATOM 807 N N . TRP A 1 101 ? -7.100 -7.330 8.871 1.00 95.62 101 TRP A N 1
ATOM 808 C CA . TRP A 1 101 ? -6.987 -7.742 10.264 1.00 95.62 101 TRP A CA 1
ATOM 809 C C . TRP A 1 101 ? -8.264 -7.411 11.015 1.00 95.62 101 TRP A C 1
ATOM 811 O O . TRP A 1 101 ? -8.878 -6.358 10.828 1.00 95.62 101 TRP A O 1
ATOM 821 N N . ARG A 1 102 ? -8.638 -8.325 11.908 1.00 94.50 102 ARG A N 1
ATOM 822 C CA . ARG A 1 102 ? -9.778 -8.168 12.797 1.00 94.50 102 ARG A CA 1
ATOM 823 C C . ARG A 1 102 ? -9.353 -8.460 14.226 1.00 94.50 102 ARG A C 1
ATOM 825 O O . ARG A 1 102 ? -8.983 -9.587 14.545 1.00 94.50 102 ARG A O 1
ATOM 832 N N . TYR A 1 103 ? -9.471 -7.458 15.084 1.00 94.19 103 TYR A N 1
ATOM 833 C CA . TYR A 1 103 ? -9.116 -7.551 16.497 1.00 94.19 103 TYR A CA 1
ATOM 834 C C . TYR A 1 103 ? -10.379 -7.622 17.353 1.00 94.19 103 TYR A C 1
ATOM 836 O O . TYR A 1 103 ? -11.350 -6.909 17.099 1.00 94.19 103 TYR A O 1
ATOM 844 N N . PHE A 1 104 ? -10.365 -8.484 18.372 1.00 92.62 104 PHE A N 1
ATOM 845 C CA . PHE A 1 104 ? -11.484 -8.693 19.291 1.00 92.62 104 PHE A CA 1
ATOM 846 C C . PHE A 1 104 ? -10.974 -9.024 20.701 1.00 92.62 104 PHE A C 1
ATOM 848 O O . PHE A 1 104 ? -10.124 -9.896 20.864 1.00 92.62 104 PHE A O 1
ATOM 855 N N . ALA A 1 105 ? -11.524 -8.364 21.726 1.00 87.25 105 ALA A N 1
ATOM 856 C CA . ALA A 1 105 ? -11.058 -8.471 23.117 1.00 87.25 105 ALA A CA 1
ATOM 857 C C . ALA A 1 105 ? -11.917 -9.380 24.025 1.00 87.25 105 ALA A C 1
ATOM 859 O O . ALA A 1 105 ? -11.925 -9.219 25.248 1.00 87.25 105 ALA A O 1
ATOM 860 N N . GLY A 1 106 ? -12.646 -10.352 23.465 1.00 82.12 106 GLY A N 1
ATOM 861 C CA . GLY A 1 106 ? -13.242 -11.433 24.269 1.00 82.12 106 GLY A CA 1
ATOM 862 C C . GLY A 1 106 ? -14.339 -11.000 25.248 1.00 82.12 106 GLY A C 1
ATOM 863 O O . GLY A 1 106 ? -14.583 -11.698 26.224 1.00 82.12 106 GLY A O 1
ATOM 864 N N . GLY A 1 107 ? -14.981 -9.849 25.021 1.00 83.50 107 GLY A N 1
ATOM 865 C CA . GLY A 1 107 ? -16.005 -9.289 25.912 1.00 83.50 107 GLY A CA 1
ATOM 866 C C . GLY A 1 107 ? -15.542 -8.103 26.761 1.00 83.50 107 GLY A C 1
ATOM 867 O O . GLY A 1 107 ? -16.392 -7.431 27.343 1.00 83.50 107 GLY A O 1
ATOM 868 N N . ARG A 1 108 ? -14.238 -7.807 26.780 1.00 88.62 108 ARG A N 1
ATOM 869 C CA . ARG A 1 108 ? -13.699 -6.533 27.274 1.00 88.62 108 ARG A CA 1
ATOM 870 C C . ARG A 1 108 ? -13.723 -5.483 26.167 1.00 88.62 108 ARG A C 1
ATOM 872 O O . ARG A 1 108 ? -13.836 -5.829 24.987 1.00 88.62 108 ARG A O 1
ATOM 879 N N . ASP A 1 109 ? -13.598 -4.222 26.554 1.00 89.38 109 ASP A N 1
ATOM 880 C CA . ASP A 1 109 ? -13.397 -3.147 25.592 1.00 89.38 109 ASP A CA 1
ATOM 881 C C . ASP A 1 109 ? -12.008 -3.280 24.969 1.00 89.38 109 ASP A C 1
ATOM 883 O O . ASP A 1 109 ? -11.008 -3.564 25.641 1.00 89.38 109 ASP A O 1
ATOM 887 N N . LEU A 1 110 ? -11.962 -3.147 23.647 1.00 92.00 110 LEU A N 1
ATOM 888 C CA . LEU A 1 110 ? -10.710 -3.187 22.921 1.00 92.00 110 LEU A CA 1
ATOM 889 C C . LEU A 1 110 ? -9.946 -1.897 23.241 1.00 92.00 110 LEU A C 1
ATOM 891 O O . LEU A 1 110 ? -10.439 -0.799 23.027 1.00 92.00 110 LEU A O 1
ATOM 895 N N . MET A 1 111 ? -8.750 -2.053 23.786 1.00 91.50 111 MET A N 1
ATOM 896 C CA . MET A 1 111 ? -7.763 -0.982 23.971 1.00 91.50 111 MET A CA 1
ATOM 897 C C . MET A 1 111 ? -6.628 -1.105 22.9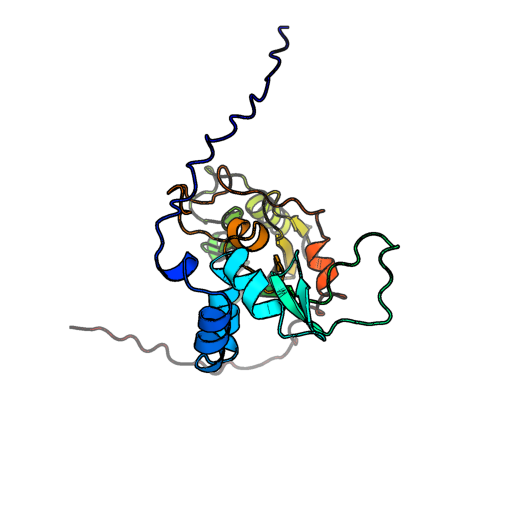53 1.00 91.50 111 MET A C 1
ATOM 899 O O . MET A 1 111 ? -6.352 -2.214 22.489 1.00 91.50 111 MET A O 1
ATOM 903 N N . LEU A 1 112 ? -5.933 0.004 22.683 1.00 90.69 112 LEU A N 1
ATOM 904 C CA . LEU A 1 112 ? -4.850 0.075 21.697 1.00 90.69 112 LEU A CA 1
ATOM 905 C C . LEU A 1 112 ? -3.726 -0.946 21.955 1.00 90.69 112 LEU A C 1
ATOM 907 O O . LEU A 1 112 ? -3.256 -1.592 21.023 1.00 90.69 112 LEU A O 1
ATOM 911 N N . GLN A 1 113 ? -3.402 -1.197 23.226 1.00 89.69 113 GLN A N 1
ATOM 912 C CA . GLN A 1 113 ? -2.411 -2.200 23.636 1.00 89.69 113 GLN A CA 1
ATOM 913 C C . GLN A 1 113 ? -2.711 -3.636 23.181 1.00 89.69 113 GLN A C 1
ATOM 915 O O . GLN A 1 113 ? -1.825 -4.478 23.075 1.00 89.69 113 GLN A O 1
ATOM 920 N N . HIS A 1 114 ? -3.970 -3.951 22.866 1.00 91.19 114 HIS A N 1
ATOM 921 C CA . HIS A 1 114 ? -4.319 -5.282 22.369 1.00 91.19 114 HIS A CA 1
ATOM 922 C C . HIS A 1 114 ? -4.007 -5.477 20.883 1.00 91.19 114 HIS A C 1
ATOM 924 O O . HIS A 1 114 ? -4.114 -6.602 20.399 1.00 91.19 114 HIS A O 1
ATOM 930 N N . LEU A 1 115 ? -3.664 -4.416 20.145 1.00 91.25 115 LEU A N 1
ATOM 931 C CA . LEU A 1 115 ? -3.326 -4.527 18.725 1.00 91.25 115 LEU A CA 1
ATOM 932 C C . LEU A 1 115 ? -1.924 -5.118 18.503 1.00 91.25 115 LEU A C 1
ATOM 934 O O . LEU A 1 115 ? -1.649 -5.640 17.424 1.00 91.25 115 LEU A O 1
ATOM 938 N N . GLY A 1 116 ? -1.055 -5.080 19.520 1.00 90.19 116 GLY A N 1
ATOM 939 C CA . GLY A 1 116 ? 0.324 -5.554 19.424 1.00 90.19 116 GLY A CA 1
ATOM 940 C C . GLY A 1 116 ? 1.180 -4.692 18.491 1.00 90.19 116 GLY A C 1
ATOM 941 O O . GLY A 1 116 ? 0.967 -3.491 18.366 1.00 90.19 116 GLY A O 1
ATOM 942 N N . CYS A 1 117 ? 2.178 -5.295 17.844 1.00 90.00 117 CYS A N 1
ATOM 943 C CA . CYS A 1 117 ? 2.967 -4.617 16.815 1.00 90.00 117 CYS A CA 1
ATOM 944 C C . CYS A 1 117 ? 2.360 -4.890 15.440 1.00 90.00 117 CYS A C 1
ATOM 946 O O . CYS A 1 117 ? 2.259 -6.049 15.037 1.00 90.00 117 CYS A O 1
ATOM 948 N N . GLN A 1 118 ? 2.013 -3.834 14.707 1.00 93.06 118 GLN A N 1
ATOM 949 C CA . GLN A 1 118 ? 1.449 -3.938 13.369 1.00 93.06 118 GLN A CA 1
ATOM 950 C C . GLN A 1 118 ? 2.280 -3.126 12.381 1.00 93.06 118 GLN A C 1
ATOM 952 O O . GLN A 1 118 ? 2.291 -1.900 12.418 1.00 93.06 118 GLN A O 1
ATOM 957 N N . GLN A 1 119 ? 2.953 -3.814 11.464 1.00 92.75 119 GLN A N 1
ATOM 958 C CA . GLN A 1 119 ? 3.665 -3.189 10.358 1.00 92.75 119 GLN A CA 1
ATOM 959 C C . GLN A 1 119 ? 2.905 -3.461 9.066 1.00 92.75 119 GLN A C 1
ATOM 961 O O . GLN A 1 119 ? 2.750 -4.618 8.681 1.00 92.75 119 GLN A O 1
ATOM 966 N N . ILE A 1 120 ? 2.418 -2.405 8.415 1.00 95.25 120 ILE A N 1
ATOM 967 C CA . ILE A 1 120 ? 1.659 -2.536 7.160 1.00 95.25 120 ILE A CA 1
ATOM 968 C C . ILE A 1 120 ? 2.541 -2.267 5.937 1.00 95.25 120 ILE A C 1
ATOM 970 O O . ILE A 1 120 ? 2.318 -2.836 4.877 1.00 95.25 120 ILE A O 1
ATOM 974 N N . CYS A 1 121 ? 3.598 -1.469 6.104 1.00 95.56 121 CYS A N 1
ATOM 975 C CA . CYS A 1 121 ? 4.685 -1.309 5.140 1.00 95.56 121 CYS A CA 1
ATOM 976 C C . CYS A 1 121 ? 5.981 -0.904 5.882 1.00 95.56 121 CYS A C 1
ATOM 978 O O . CYS A 1 121 ? 5.938 -0.636 7.087 1.00 95.56 121 CYS A O 1
ATOM 980 N N . PRO A 1 122 ? 7.152 -0.817 5.219 1.00 94.25 122 PRO A N 1
ATOM 981 C CA . PRO A 1 122 ? 8.394 -0.382 5.874 1.00 94.25 122 PRO A CA 1
ATOM 982 C C . PRO A 1 122 ? 8.331 1.030 6.480 1.00 94.25 122 PRO A C 1
ATOM 984 O O . PRO A 1 122 ? 9.179 1.392 7.295 1.00 94.25 122 PRO A O 1
ATOM 987 N N . HIS A 1 123 ? 7.356 1.839 6.059 1.00 94.38 123 HIS A N 1
ATOM 988 C CA . HIS A 1 123 ? 7.194 3.237 6.458 1.00 94.38 123 HIS A CA 1
ATOM 989 C C . HIS A 1 123 ? 6.133 3.445 7.542 1.00 94.38 123 HIS A C 1
ATOM 991 O O . HIS A 1 123 ? 6.228 4.422 8.277 1.00 94.38 123 HIS A O 1
ATOM 997 N N . LEU A 1 124 ? 5.147 2.548 7.641 1.00 94.38 124 LEU A N 1
ATOM 998 C CA . LEU A 1 124 ? 4.031 2.630 8.583 1.00 94.38 124 LEU A CA 1
ATOM 999 C C . LEU A 1 124 ? 4.046 1.416 9.512 1.00 94.38 124 LEU A C 1
ATOM 1001 O O . LEU A 1 124 ? 3.719 0.290 9.124 1.00 94.38 124 LEU A O 1
ATOM 1005 N N . GLU A 1 125 ? 4.429 1.674 10.758 1.00 91.00 125 GLU A N 1
ATOM 1006 C CA . GLU A 1 125 ? 4.528 0.676 11.814 1.00 91.00 125 GLU A CA 1
ATOM 1007 C C . GLU A 1 125 ? 3.920 1.219 13.108 1.00 91.00 125 GLU A C 1
ATOM 1009 O O . GLU A 1 125 ? 4.273 2.297 13.579 1.00 91.00 125 GLU A O 1
ATOM 1014 N N . PHE A 1 126 ? 3.018 0.452 13.699 1.00 88.25 126 PHE A N 1
ATOM 1015 C CA . PHE A 1 126 ? 2.508 0.661 15.041 1.00 88.25 126 PHE A CA 1
ATOM 1016 C C . PHE A 1 126 ? 3.211 -0.311 15.994 1.00 88.25 126 PHE A C 1
ATOM 1018 O O . PHE A 1 126 ? 3.253 -1.516 15.740 1.00 88.25 126 PHE A O 1
ATOM 1025 N N . ARG A 1 127 ? 3.756 0.206 17.097 1.00 86.38 127 ARG A N 1
ATOM 1026 C CA . ARG A 1 127 ? 4.304 -0.593 18.199 1.00 86.38 127 ARG A CA 1
ATOM 1027 C C . ARG A 1 127 ? 3.711 -0.102 19.506 1.00 86.38 127 ARG A C 1
ATOM 1029 O O . ARG A 1 127 ? 3.851 1.073 19.831 1.00 86.38 127 ARG A O 1
ATOM 1036 N N . ASP A 1 128 ? 3.132 -1.020 20.271 1.00 76.81 128 ASP A N 1
ATOM 1037 C CA . ASP A 1 128 ? 2.487 -0.710 21.550 1.00 76.81 128 ASP A CA 1
ATOM 1038 C C . ASP A 1 128 ? 3.426 0.008 22.540 1.00 76.81 128 ASP A C 1
ATOM 1040 O O . ASP A 1 128 ? 3.023 0.916 23.241 1.00 76.81 128 ASP A O 1
ATOM 1044 N N . ASN A 1 129 ? 4.730 -0.276 22.547 1.00 71.81 129 ASN A N 1
ATOM 1045 C CA . ASN A 1 129 ? 5.647 0.378 23.494 1.00 71.81 129 ASN A CA 1
ATOM 1046 C C . ASN A 1 129 ? 6.177 1.760 23.054 1.00 71.81 129 ASN A C 1
ATOM 1048 O O . ASN A 1 129 ? 6.938 2.373 23.801 1.00 71.81 129 ASN A O 1
ATOM 1052 N N . ASP A 1 130 ? 5.809 2.265 21.870 1.00 64.06 130 ASP A N 1
ATOM 1053 C CA . ASP A 1 130 ? 6.404 3.475 21.270 1.00 64.06 130 ASP A CA 1
ATOM 1054 C C . ASP A 1 130 ? 5.454 4.692 21.228 1.00 64.06 130 ASP A C 1
ATOM 1056 O O . ASP A 1 130 ? 5.690 5.614 20.443 1.00 64.06 130 ASP A O 1
ATOM 1060 N N . TYR A 1 131 ? 4.438 4.765 22.108 1.00 62.81 131 TYR A N 1
ATOM 1061 C CA . TYR A 1 131 ? 3.468 5.884 22.190 1.00 62.81 131 TYR A CA 1
ATOM 1062 C C . TYR A 1 131 ? 4.092 7.292 22.119 1.00 62.81 131 TYR A C 1
ATOM 1064 O O . TYR A 1 131 ? 3.442 8.233 21.676 1.00 62.81 131 TYR A O 1
ATOM 1072 N N . PHE A 1 132 ? 5.347 7.451 22.546 1.00 56.62 132 PHE A N 1
ATOM 1073 C CA . PHE A 1 132 ? 6.035 8.743 22.594 1.00 56.62 132 PHE A CA 1
ATOM 1074 C C . PHE A 1 132 ? 7.119 8.939 21.527 1.00 56.62 132 PHE A C 1
ATOM 1076 O O . PHE A 1 132 ? 7.699 10.022 21.455 1.00 56.62 132 PHE A O 1
ATOM 1083 N N . LYS A 1 133 ? 7.449 7.916 20.728 1.00 59.72 133 LYS A N 1
ATOM 1084 C CA . LYS A 1 133 ? 8.687 7.924 19.931 1.00 59.72 133 LYS A CA 1
ATOM 1085 C C . LYS A 1 133 ? 8.470 8.129 18.435 1.00 59.72 133 LYS A C 1
ATOM 1087 O O . LYS A 1 133 ? 9.346 8.702 17.785 1.00 59.72 133 LYS A O 1
ATOM 1092 N N . TYR A 1 134 ? 7.315 7.730 17.902 1.00 61.53 134 TYR A N 1
ATOM 1093 C CA . TYR A 1 134 ? 7.013 7.845 16.475 1.00 61.53 134 TYR A CA 1
ATOM 1094 C C . TYR A 1 134 ? 5.530 8.169 16.261 1.00 61.53 134 TYR A C 1
ATOM 1096 O O . TYR A 1 134 ? 4.687 7.280 16.203 1.00 61.53 134 TYR A O 1
ATOM 1104 N N . ASN A 1 135 ? 5.216 9.461 16.140 1.00 64.56 135 ASN A N 1
ATOM 1105 C CA . ASN A 1 135 ? 3.933 9.893 15.592 1.00 64.56 135 ASN A CA 1
ATOM 1106 C C . ASN A 1 135 ? 3.966 9.673 14.081 1.00 64.56 135 ASN A C 1
ATOM 1108 O O . ASN A 1 135 ? 4.471 10.522 13.349 1.00 64.56 135 ASN A O 1
ATOM 1112 N N . ASN A 1 136 ? 3.443 8.533 13.641 1.00 83.81 136 ASN A N 1
ATOM 1113 C CA . ASN A 1 136 ? 3.099 8.317 12.244 1.00 83.81 136 ASN A CA 1
ATOM 1114 C C . ASN A 1 136 ? 1.579 8.345 12.064 1.00 83.81 136 ASN A C 1
ATOM 1116 O O . ASN A 1 136 ? 0.809 8.195 13.019 1.00 83.81 136 ASN A O 1
ATOM 1120 N N . ASP A 1 137 ? 1.152 8.525 10.817 1.00 89.88 137 ASP A N 1
ATOM 1121 C CA . ASP A 1 137 ? -0.265 8.659 10.479 1.00 89.88 137 ASP A CA 1
ATOM 1122 C C . ASP A 1 137 ? -1.083 7.420 10.883 1.00 89.88 137 ASP A C 1
ATOM 1124 O O . ASP A 1 137 ? -2.264 7.543 11.210 1.00 89.88 137 ASP A O 1
ATOM 1128 N N . LEU A 1 138 ? -0.461 6.234 10.941 1.00 93.31 138 LEU A N 1
ATOM 1129 C CA . LEU A 1 138 ? -1.130 4.992 11.335 1.00 93.31 138 LEU A CA 1
ATOM 1130 C C . LEU A 1 138 ? -1.515 5.006 12.822 1.00 93.31 138 LEU A C 1
ATOM 1132 O O . LEU A 1 138 ? -2.662 4.707 13.156 1.00 93.31 138 LEU A O 1
ATOM 1136 N N . LEU A 1 139 ? -0.595 5.402 13.710 1.00 92.44 139 LEU A N 1
ATOM 1137 C CA . LEU A 1 139 ? -0.891 5.578 15.135 1.00 92.44 139 LEU A CA 1
ATOM 1138 C C . LEU A 1 139 ? -2.005 6.609 15.335 1.00 92.44 139 LEU A C 1
ATOM 1140 O O . LEU A 1 139 ? -2.955 6.348 16.072 1.00 92.44 139 LEU A O 1
ATOM 1144 N N . GLN A 1 140 ? -1.921 7.752 14.650 1.00 92.19 140 GLN A N 1
ATOM 1145 C CA . GLN A 1 140 ? -2.937 8.798 14.755 1.00 92.19 140 GLN A CA 1
ATOM 1146 C C . GLN A 1 140 ? -4.315 8.294 14.308 1.00 92.19 140 GLN A C 1
ATOM 1148 O O . GLN A 1 140 ? -5.318 8.569 14.966 1.00 92.19 140 GLN A O 1
ATOM 1153 N N . THR A 1 141 ? -4.363 7.509 13.231 1.00 94.81 141 THR A N 1
ATOM 1154 C CA . THR A 1 141 ? -5.597 6.894 12.729 1.00 94.81 141 THR A CA 1
ATOM 1155 C C . THR A 1 141 ? -6.186 5.917 13.750 1.00 94.81 141 THR A C 1
ATOM 1157 O O . THR A 1 141 ? -7.391 5.947 14.002 1.00 94.81 141 THR A O 1
ATOM 1160 N N . PHE A 1 142 ? -5.355 5.095 14.403 1.00 94.38 142 PHE A N 1
ATOM 1161 C CA . PHE A 1 142 ? -5.831 4.245 15.494 1.00 94.38 142 PHE A CA 1
ATOM 1162 C C . PHE A 1 142 ? -6.369 5.064 16.667 1.00 94.38 142 PHE A C 1
ATOM 1164 O O . PHE A 1 142 ? -7.458 4.774 17.154 1.00 94.38 142 PHE A O 1
ATOM 1171 N N . LEU A 1 143 ? -5.647 6.096 17.112 1.00 93.06 143 LEU A N 1
ATOM 1172 C CA . LEU A 1 143 ? -6.084 6.942 18.224 1.00 93.06 143 LEU A CA 1
ATOM 1173 C C . LEU A 1 143 ? -7.451 7.573 17.945 1.00 93.06 143 LEU A C 1
ATOM 1175 O O . LEU A 1 143 ? -8.313 7.530 18.817 1.00 93.06 143 LEU A O 1
ATOM 1179 N N . LEU A 1 144 ? -7.672 8.087 16.731 1.00 93.88 144 LEU A N 1
ATOM 1180 C CA . LEU A 1 144 ? -8.968 8.619 16.299 1.00 93.88 144 LEU A CA 1
ATOM 1181 C C . LEU A 1 144 ? -10.067 7.547 16.322 1.00 93.88 144 LEU A C 1
ATOM 1183 O O . LEU A 1 144 ? -11.160 7.808 16.818 1.00 93.88 144 LEU A O 1
ATOM 1187 N N . ALA A 1 145 ? -9.771 6.326 15.871 1.00 93.81 145 ALA A N 1
ATOM 1188 C CA . ALA A 1 145 ? -10.727 5.220 15.904 1.00 93.81 145 ALA A CA 1
ATOM 1189 C C . ALA A 1 145 ? -11.131 4.798 17.332 1.00 93.81 145 ALA A C 1
ATOM 1191 O O . ALA A 1 145 ? -12.242 4.308 17.524 1.00 93.81 145 ALA A O 1
ATOM 1192 N N . PHE A 1 146 ? -10.266 4.994 18.335 1.00 92.81 146 PHE A N 1
ATOM 1193 C CA . PHE A 1 146 ? -10.567 4.717 19.748 1.00 92.81 146 PHE A CA 1
ATOM 1194 C C . PHE A 1 146 ? -11.169 5.909 20.509 1.00 92.81 146 PHE A C 1
ATOM 1196 O O . PHE A 1 146 ? -11.510 5.760 21.686 1.00 92.81 146 PHE A O 1
ATOM 1203 N N . GLN A 1 147 ? -11.314 7.086 19.890 1.00 92.44 147 GLN A N 1
ATOM 1204 C CA . GLN A 1 147 ? -11.917 8.229 20.573 1.00 92.44 147 GLN A CA 1
ATOM 1205 C C . GLN A 1 147 ? -13.417 7.992 20.842 1.00 92.44 147 GLN A C 1
ATOM 1207 O O . GLN A 1 147 ? -14.150 7.551 19.950 1.00 92.44 147 GLN A O 1
ATOM 1212 N N . PRO A 1 148 ? -13.913 8.318 22.053 1.00 88.75 148 PRO A N 1
ATOM 1213 C CA . PRO A 1 148 ? -15.335 8.222 22.366 1.00 88.75 148 PRO A CA 1
ATOM 1214 C C . PRO A 1 148 ? -16.188 9.024 21.376 1.00 88.75 148 PRO A C 1
ATOM 1216 O O . PRO A 1 148 ? -15.876 10.173 21.074 1.00 88.75 148 PRO A O 1
ATOM 1219 N N . GLY A 1 149 ? -17.280 8.427 20.894 1.00 86.50 149 GLY A N 1
ATOM 1220 C CA . GLY A 1 149 ? -18.212 9.074 19.960 1.00 86.50 149 GLY A CA 1
ATOM 1221 C C . GLY A 1 149 ? -17.900 8.882 18.471 1.00 86.50 149 GLY A C 1
ATOM 1222 O O . GLY A 1 149 ? -18.740 9.239 17.653 1.00 86.50 149 GLY A O 1
ATOM 1223 N N . TYR A 1 150 ? -16.767 8.264 18.117 1.00 84.44 150 TYR A N 1
ATOM 1224 C CA . TYR A 1 150 ? -16.387 7.958 16.725 1.00 84.44 150 TYR A CA 1
ATOM 1225 C C . TYR A 1 150 ? -16.499 6.470 16.358 1.00 84.44 150 TYR A C 1
ATOM 1227 O O . TYR A 1 150 ? -15.922 6.021 15.366 1.00 84.44 150 TYR A O 1
ATOM 1235 N N . GLY A 1 151 ? -17.242 5.693 17.151 1.00 79.50 151 GLY A N 1
ATOM 1236 C CA . GLY A 1 151 ? -17.567 4.311 16.801 1.00 79.50 151 GLY A CA 1
ATOM 1237 C C . GLY A 1 151 ? -18.293 4.240 15.454 1.00 79.50 151 GLY A C 1
ATOM 1238 O O . GLY A 1 151 ? -19.066 5.131 15.115 1.00 79.50 151 GLY A O 1
ATOM 1239 N N . ASP A 1 152 ? -18.019 3.187 14.690 1.00 87.44 152 ASP A N 1
ATOM 1240 C CA . ASP A 1 152 ? -18.558 2.918 13.351 1.00 87.44 152 ASP A CA 1
ATOM 1241 C C . ASP A 1 152 ? -18.132 3.913 12.249 1.00 87.44 152 ASP A C 1
ATOM 1243 O O . ASP A 1 152 ? -18.610 3.822 11.118 1.00 87.44 152 ASP A O 1
ATOM 1247 N N . VAL A 1 153 ? -17.189 4.822 12.528 1.00 93.69 153 VAL A N 1
ATOM 1248 C CA . VAL A 1 153 ? -16.559 5.670 11.503 1.00 93.69 153 VAL A CA 1
ATOM 1249 C C . VAL A 1 153 ? -15.343 4.956 10.909 1.00 93.69 153 VAL A C 1
ATOM 1251 O O . VAL A 1 153 ? -14.458 4.488 11.629 1.00 93.69 153 VAL A O 1
ATOM 1254 N N . GLU A 1 154 ? -15.285 4.887 9.578 1.00 94.88 154 GLU A N 1
ATOM 1255 C CA . GLU A 1 154 ? -14.105 4.416 8.854 1.00 94.88 154 GLU A CA 1
ATOM 1256 C C . GLU A 1 154 ? -13.114 5.568 8.657 1.00 94.88 154 GLU A C 1
ATOM 1258 O O . GLU A 1 154 ? -13.342 6.485 7.865 1.00 94.88 154 GLU A O 1
ATOM 1263 N N . TRP A 1 155 ? -11.976 5.487 9.335 1.00 96.06 155 TRP A N 1
ATOM 1264 C CA . TRP A 1 155 ? -10.864 6.408 9.155 1.00 96.06 155 TRP A CA 1
ATOM 1265 C C . TRP A 1 155 ? -9.954 5.907 8.042 1.00 96.06 155 TRP A C 1
ATOM 1267 O O . TRP A 1 155 ? -9.551 4.746 8.047 1.00 96.06 155 TRP A O 1
ATOM 1277 N N . ARG A 1 156 ? -9.631 6.771 7.080 1.00 96.19 156 ARG A N 1
ATOM 1278 C CA . ARG A 1 156 ? -8.846 6.426 5.888 1.00 96.19 156 ARG A CA 1
ATOM 1279 C C . ARG A 1 156 ? -7.587 7.270 5.836 1.00 96.19 156 ARG A C 1
ATOM 1281 O O . ARG A 1 156 ? -7.641 8.465 6.119 1.00 96.19 156 ARG A O 1
ATOM 1288 N N . SER A 1 157 ? -6.479 6.658 5.445 1.00 97.12 157 SER A N 1
ATOM 1289 C CA . SER A 1 157 ? -5.215 7.354 5.230 1.00 97.12 157 SER A CA 1
ATOM 1290 C C . SER A 1 157 ? -4.313 6.530 4.301 1.00 97.12 157 SER A C 1
ATOM 1292 O O . SER A 1 157 ? -4.688 5.449 3.845 1.00 97.12 157 SER A O 1
ATOM 1294 N N . ALA A 1 158 ? -3.147 7.073 3.974 1.00 97.25 158 ALA A N 1
ATOM 1295 C CA . ALA A 1 158 ? -2.214 6.519 3.006 1.00 97.25 158 ALA A CA 1
ATOM 1296 C C . ALA A 1 158 ? -0.774 6.657 3.494 1.00 97.25 158 ALA A C 1
ATOM 1298 O O . ALA A 1 158 ? -0.453 7.515 4.317 1.00 97.25 158 ALA A O 1
ATOM 1299 N N . CYS A 1 159 ? 0.118 5.822 2.973 1.00 96.75 159 CYS A N 1
ATOM 1300 C CA . CYS A 1 159 ? 1.541 5.998 3.184 1.00 96.75 159 CYS A CA 1
ATOM 1301 C C . CYS A 1 159 ? 2.076 7.112 2.268 1.00 96.75 159 CYS A C 1
ATOM 1303 O O . CYS A 1 159 ? 1.991 6.992 1.052 1.00 96.75 159 CYS A O 1
ATOM 1305 N N . PRO A 1 160 ? 2.784 8.131 2.785 1.00 95.62 160 PRO A N 1
ATOM 1306 C CA . PRO A 1 160 ? 3.338 9.193 1.937 1.00 95.62 160 PRO A CA 1
ATOM 1307 C C . PRO A 1 160 ? 4.566 8.759 1.107 1.00 95.62 160 PRO A C 1
ATOM 1309 O O . PRO A 1 160 ? 5.241 9.600 0.507 1.00 95.62 160 PRO A O 1
ATOM 1312 N N . ARG A 1 161 ? 4.933 7.469 1.121 1.00 95.31 161 ARG A N 1
ATOM 1313 C CA . ARG A 1 161 ? 6.221 6.965 0.610 1.00 95.31 161 ARG A CA 1
ATOM 1314 C C . ARG A 1 161 ? 6.147 5.704 -0.241 1.00 95.31 161 ARG A C 1
ATOM 1316 O O . ARG A 1 161 ? 7.094 5.446 -0.981 1.00 95.31 161 ARG A O 1
ATOM 1323 N N . CYS A 1 162 ? 5.093 4.914 -0.146 1.00 96.62 162 CYS A N 1
ATOM 1324 C CA . CYS A 1 162 ? 4.878 3.765 -1.017 1.00 96.62 162 CYS A CA 1
ATOM 1325 C C . CYS A 1 162 ? 3.400 3.664 -1.356 1.00 96.62 162 CYS A C 1
ATOM 1327 O O . CYS A 1 162 ? 2.583 4.274 -0.678 1.00 96.62 162 CYS A O 1
ATOM 1329 N N . ALA A 1 163 ? 3.077 2.890 -2.388 1.00 96.81 163 ALA A N 1
ATOM 1330 C CA . ALA A 1 163 ? 1.714 2.659 -2.841 1.00 96.81 163 ALA A CA 1
ATOM 1331 C C . ALA A 1 163 ? 0.944 1.779 -1.839 1.00 96.81 163 ALA A C 1
ATOM 1333 O O . ALA A 1 163 ? 0.823 0.562 -1.998 1.00 96.81 163 ALA A O 1
ATOM 1334 N N . THR A 1 164 ? 0.497 2.393 -0.744 1.00 97.62 164 THR A N 1
ATOM 1335 C CA . THR A 1 164 ? -0.211 1.733 0.354 1.00 97.62 164 THR A CA 1
ATOM 1336 C C . THR A 1 164 ? -1.294 2.652 0.897 1.00 97.62 164 THR A C 1
ATOM 1338 O O . THR A 1 164 ? -0.998 3.658 1.539 1.00 97.62 164 THR A O 1
ATOM 1341 N N . ASP A 1 165 ? -2.546 2.256 0.699 1.00 97.94 165 ASP A N 1
ATOM 1342 C CA . ASP A 1 165 ? -3.699 2.833 1.382 1.00 97.94 165 ASP A CA 1
ATOM 1343 C C . ASP A 1 165 ? -4.114 1.944 2.547 1.00 97.94 165 ASP A C 1
ATOM 1345 O O . ASP A 1 165 ? -3.919 0.726 2.529 1.00 97.94 165 ASP A O 1
ATOM 1349 N N . TYR A 1 166 ? -4.739 2.535 3.558 1.00 97.75 166 TYR A N 1
ATOM 1350 C CA . TYR A 1 166 ? -5.320 1.773 4.652 1.00 97.75 166 TYR A CA 1
ATOM 1351 C C . TYR A 1 166 ? -6.565 2.442 5.224 1.00 97.75 166 TYR A C 1
ATOM 1353 O O . TYR A 1 166 ? -6.807 3.643 5.065 1.00 97.75 166 TYR A O 1
ATOM 1361 N N . SER A 1 167 ? -7.375 1.640 5.906 1.00 96.69 167 SER A N 1
ATOM 1362 C CA . SER A 1 167 ? -8.480 2.130 6.709 1.00 96.69 167 SER A CA 1
ATOM 1363 C C . SER A 1 167 ? -8.581 1.397 8.033 1.00 96.69 167 SER A C 1
ATOM 1365 O O . SER A 1 167 ? -8.244 0.217 8.156 1.00 96.69 167 SER A O 1
ATOM 1367 N N . VAL A 1 168 ? -9.027 2.136 9.042 1.00 96.50 168 VAL A N 1
ATOM 1368 C CA . VAL A 1 168 ? -9.264 1.648 10.394 1.00 96.50 168 VAL A CA 1
ATOM 1369 C C . VAL A 1 168 ? -10.700 1.970 10.761 1.00 96.50 168 VAL A C 1
ATOM 1371 O O . VAL A 1 168 ? -11.139 3.113 10.652 1.00 96.50 168 VAL A O 1
ATOM 1374 N N . MET A 1 169 ? -11.428 0.970 11.233 1.00 95.50 169 MET A N 1
ATOM 1375 C CA . MET A 1 169 ? -12.795 1.140 11.705 1.00 95.50 169 MET A CA 1
ATOM 1376 C C . MET A 1 169 ? -12.981 0.368 13.003 1.00 95.50 169 MET A C 1
ATOM 1378 O O . MET A 1 169 ? -12.764 -0.844 13.052 1.00 95.50 169 MET A O 1
ATOM 1382 N N . LEU A 1 170 ? -13.410 1.063 14.054 1.00 93.62 170 LEU A N 1
ATOM 1383 C CA . LEU A 1 170 ? -13.841 0.434 15.295 1.00 93.62 170 LEU A CA 1
ATOM 1384 C C . LEU A 1 170 ? -15.362 0.301 15.262 1.00 93.62 170 LEU A C 1
ATOM 1386 O O . LEU A 1 170 ? -16.064 1.301 15.355 1.00 93.62 170 LEU A O 1
ATOM 1390 N N . SER A 1 171 ? -15.870 -0.924 15.136 1.00 91.88 171 SER A N 1
ATOM 1391 C CA . SER A 1 171 ? -17.308 -1.201 15.141 1.00 91.88 171 SER A CA 1
ATOM 1392 C C . SER A 1 171 ? -17.694 -2.087 16.322 1.00 91.88 171 SER A C 1
ATOM 1394 O O . SER A 1 171 ? -17.313 -3.265 16.425 1.00 91.88 171 SER A O 1
ATOM 1396 N N . GLY A 1 172 ? -18.427 -1.496 17.267 1.00 89.25 172 GLY A N 1
ATOM 1397 C CA . GLY A 1 172 ? -18.724 -2.094 18.566 1.00 89.25 172 GLY A CA 1
ATOM 1398 C C . GLY A 1 172 ? -17.451 -2.497 19.320 1.00 89.25 172 GLY A C 1
ATOM 1399 O O . GLY A 1 172 ? -16.747 -1.659 19.866 1.00 89.25 172 GLY A O 1
ATOM 1400 N N . ARG A 1 173 ? -17.161 -3.804 19.361 1.00 89.50 173 ARG A N 1
ATOM 1401 C CA . ARG A 1 173 ? -15.974 -4.385 20.030 1.00 89.50 173 ARG A CA 1
ATOM 1402 C C . ARG A 1 173 ? -14.954 -4.993 19.066 1.00 89.50 173 ARG A C 1
ATOM 1404 O O . ARG A 1 173 ? -14.077 -5.741 19.497 1.00 89.50 173 ARG A O 1
ATOM 1411 N N . ASN A 1 174 ? -15.112 -4.746 17.770 1.00 92.31 174 ASN A N 1
ATOM 1412 C CA . ASN A 1 174 ? -14.204 -5.243 16.746 1.00 92.31 174 ASN A CA 1
ATOM 1413 C C . ASN A 1 174 ? -13.489 -4.057 16.112 1.00 92.31 174 ASN A C 1
ATOM 1415 O O . ASN A 1 174 ? -14.145 -3.112 15.682 1.00 92.31 174 ASN A O 1
ATOM 1419 N N . LEU A 1 175 ? -12.166 -4.135 16.014 1.00 95.06 175 LEU A N 1
ATOM 1420 C CA . LEU A 1 175 ? -11.407 -3.227 15.164 1.00 95.06 175 LEU A CA 1
ATOM 1421 C C . LEU A 1 175 ? -11.062 -3.939 13.866 1.00 95.06 175 LEU A C 1
ATOM 1423 O O . LEU A 1 175 ? -10.570 -5.069 13.881 1.00 95.06 175 LEU A O 1
ATOM 1427 N N . TYR A 1 176 ? -11.329 -3.258 12.763 1.00 95.44 176 TYR A N 1
ATOM 1428 C CA . TYR A 1 176 ? -11.005 -3.677 11.415 1.00 95.44 176 TYR A CA 1
ATOM 1429 C C . TYR A 1 176 ? -9.885 -2.786 10.902 1.00 95.44 176 TYR A C 1
ATOM 1431 O O . TYR A 1 176 ? -10.022 -1.565 10.901 1.00 95.44 176 TYR A O 1
ATOM 1439 N N . LEU A 1 177 ? -8.790 -3.405 10.479 1.00 96.56 177 LEU A N 1
ATOM 1440 C CA . LEU A 1 177 ? -7.723 -2.753 9.733 1.00 96.56 177 LEU A CA 1
ATOM 1441 C C . LEU A 1 177 ? -7.705 -3.379 8.342 1.00 96.56 177 LEU A C 1
ATOM 1443 O O . LEU A 1 177 ? -7.504 -4.587 8.214 1.00 96.56 177 LEU A O 1
ATOM 1447 N N . GLN A 1 178 ? -7.927 -2.569 7.317 1.00 96.75 178 GLN A N 1
ATOM 1448 C CA . GLN A 1 178 ? -7.801 -2.970 5.920 1.00 96.75 178 GLN A CA 1
ATOM 1449 C C . GLN A 1 178 ? -6.619 -2.227 5.311 1.00 96.75 178 GLN A C 1
ATOM 1451 O O . GLN A 1 178 ? -6.461 -1.030 5.536 1.00 96.75 178 GLN A O 1
ATOM 1456 N N . VAL A 1 179 ? -5.777 -2.936 4.566 1.00 97.31 179 VAL A N 1
ATOM 1457 C CA . VAL A 1 179 ? -4.600 -2.366 3.908 1.00 97.31 179 VAL A CA 1
ATOM 1458 C C . VAL A 1 179 ? -4.586 -2.831 2.463 1.00 97.31 179 VAL A C 1
ATOM 1460 O O . VAL A 1 179 ? -4.651 -4.031 2.195 1.00 97.31 179 VAL A O 1
ATOM 1463 N N . TRP A 1 180 ? -4.482 -1.872 1.551 1.00 97.56 180 TRP A N 1
ATOM 1464 C CA . TRP A 1 180 ? -4.393 -2.073 0.113 1.00 97.56 180 TRP A CA 1
ATOM 1465 C C . TRP A 1 180 ? -2.997 -1.686 -0.346 1.00 97.56 180 TRP A C 1
ATOM 1467 O O . TRP A 1 180 ? -2.587 -0.537 -0.189 1.00 97.56 180 TRP A O 1
ATOM 1477 N N . GLN A 1 181 ? -2.267 -2.639 -0.913 1.00 96.81 181 GLN A N 1
ATOM 1478 C CA . GLN A 1 181 ? -0.904 -2.426 -1.389 1.00 96.81 181 GLN A CA 1
ATOM 1479 C C . GLN A 1 181 ? -0.835 -2.665 -2.886 1.00 96.81 181 GLN A C 1
ATOM 1481 O O . GLN A 1 181 ? -1.383 -3.644 -3.390 1.00 96.81 181 GLN A O 1
ATOM 1486 N N . ASP A 1 182 ? -0.125 -1.787 -3.580 1.00 95.25 182 ASP A N 1
ATOM 1487 C CA . ASP A 1 182 ? 0.269 -1.995 -4.965 1.00 95.25 182 ASP A CA 1
ATOM 1488 C C . ASP A 1 182 ? 1.787 -2.189 -5.021 1.00 95.25 182 ASP A C 1
ATOM 1490 O O . ASP A 1 182 ? 2.574 -1.266 -4.785 1.00 95.25 182 ASP A O 1
ATOM 1494 N N . PHE A 1 183 ? 2.216 -3.424 -5.276 1.00 90.75 183 PHE A N 1
ATOM 1495 C CA . PHE A 1 183 ? 3.634 -3.751 -5.450 1.00 90.75 183 PHE A CA 1
ATOM 1496 C C . PHE A 1 183 ? 4.146 -3.405 -6.853 1.00 90.75 183 PHE A C 1
ATOM 1498 O O . PHE A 1 183 ? 5.333 -3.569 -7.135 1.00 90.75 183 PHE A O 1
ATOM 1505 N N . GLY A 1 184 ? 3.276 -2.866 -7.705 1.00 88.81 184 GLY A N 1
ATOM 1506 C CA . GLY A 1 184 ? 3.537 -2.586 -9.096 1.00 88.81 184 GLY A CA 1
ATOM 1507 C C . GLY A 1 184 ? 3.249 -3.796 -9.979 1.00 88.81 184 GLY A C 1
ATOM 1508 O O . GLY A 1 184 ? 2.712 -4.819 -9.536 1.00 88.81 184 GLY A O 1
ATOM 1509 N N . PRO A 1 185 ? 3.595 -3.688 -11.263 1.00 83.00 185 PRO A N 1
ATOM 1510 C CA . PRO A 1 185 ? 3.348 -4.757 -12.204 1.00 83.00 185 PRO A CA 1
ATOM 1511 C C . PRO A 1 185 ? 4.339 -5.913 -12.020 1.00 83.00 185 PRO A C 1
ATOM 1513 O O . PRO A 1 185 ? 5.321 -5.823 -11.272 1.00 83.00 185 PRO A O 1
ATOM 1516 N N . GLU A 1 186 ? 4.103 -6.993 -12.761 1.00 72.94 186 GLU A N 1
ATOM 1517 C CA . GLU A 1 186 ? 5.039 -8.107 -12.892 1.00 72.94 186 GLU A CA 1
ATOM 1518 C C . GLU A 1 186 ? 6.321 -7.705 -13.606 1.00 72.94 186 GLU A C 1
ATOM 1520 O O . GLU A 1 186 ? 6.480 -7.942 -14.796 1.00 72.94 186 GLU A O 1
ATOM 1525 N N . GLY A 1 187 ? 7.218 -7.066 -12.853 1.00 70.50 187 GLY A N 1
ATOM 1526 C CA . GLY A 1 187 ? 8.510 -6.600 -13.316 1.00 70.50 187 GLY A CA 1
ATOM 1527 C C . GLY A 1 187 ? 9.639 -6.820 -12.336 1.00 70.50 187 GLY A C 1
ATOM 1528 O O . GLY A 1 187 ? 9.548 -7.599 -11.389 1.00 70.50 187 GLY A O 1
ATOM 1529 N N . SER A 1 188 ? 10.765 -6.166 -12.617 1.00 77.62 188 SER A N 1
ATOM 1530 C CA . SER A 1 188 ? 11.980 -6.366 -11.837 1.00 77.62 188 SER A CA 1
ATOM 1531 C C . SER A 1 188 ? 11.731 -6.047 -10.356 1.00 77.62 188 SER A C 1
ATOM 1533 O O . SER A 1 188 ? 11.231 -4.964 -10.057 1.00 77.62 188 SER A O 1
ATOM 1535 N N . PRO A 1 189 ? 12.193 -6.885 -9.410 1.00 72.56 189 PRO A N 1
ATOM 1536 C CA . PRO A 1 189 ? 12.216 -6.536 -7.985 1.00 72.56 189 PRO A CA 1
ATOM 1537 C C . PRO A 1 189 ? 13.046 -5.277 -7.669 1.00 72.56 189 PRO A C 1
ATOM 1539 O O . PRO A 1 189 ? 13.016 -4.769 -6.548 1.00 72.56 189 PRO A O 1
ATOM 1542 N N . LEU A 1 190 ? 13.823 -4.783 -8.644 1.00 78.88 190 LEU A N 1
ATOM 1543 C CA . LEU A 1 190 ? 14.553 -3.519 -8.574 1.00 78.88 190 LEU A CA 1
ATOM 1544 C C . LEU A 1 190 ? 13.704 -2.299 -8.964 1.00 78.88 190 LEU A C 1
ATOM 1546 O O . LEU A 1 190 ? 14.193 -1.172 -8.836 1.00 78.88 190 LEU A O 1
ATOM 1550 N N . ASP A 1 191 ? 12.472 -2.500 -9.436 1.00 85.94 191 ASP A N 1
ATOM 1551 C CA . ASP A 1 191 ? 11.532 -1.419 -9.714 1.00 85.94 191 ASP A CA 1
ATOM 1552 C C . ASP A 1 191 ? 11.226 -0.623 -8.438 1.00 85.94 191 ASP A C 1
ATOM 1554 O O . ASP A 1 191 ? 11.297 -1.128 -7.312 1.00 85.94 191 ASP A O 1
ATOM 1558 N N . LEU A 1 192 ? 10.918 0.660 -8.612 1.00 89.06 192 LEU A N 1
ATOM 1559 C CA . LEU A 1 192 ? 10.621 1.555 -7.507 1.00 89.06 192 LEU A CA 1
ATOM 1560 C C . LEU A 1 192 ? 9.406 1.088 -6.692 1.00 89.06 192 LEU A C 1
ATOM 1562 O O . LEU A 1 192 ? 9.450 1.217 -5.468 1.00 89.06 192 LEU A O 1
ATOM 1566 N N . ALA A 1 193 ? 8.378 0.518 -7.329 1.00 90.38 193 ALA A N 1
ATOM 1567 C CA . ALA A 1 193 ? 7.193 -0.001 -6.648 1.00 90.38 193 ALA A CA 1
ATOM 1568 C C . ALA A 1 193 ? 7.567 -1.104 -5.651 1.00 90.38 193 ALA A C 1
ATOM 1570 O O . ALA A 1 193 ? 7.375 -0.935 -4.444 1.00 90.38 193 ALA A O 1
ATOM 1571 N N . TRP A 1 194 ? 8.267 -2.137 -6.121 1.00 89.38 194 TRP A N 1
ATOM 1572 C CA . TRP A 1 194 ? 8.803 -3.214 -5.289 1.00 89.38 194 TRP A CA 1
ATOM 1573 C C . TRP A 1 194 ? 9.752 -2.712 -4.198 1.00 89.38 194 TRP A C 1
ATOM 1575 O O . TRP A 1 194 ? 9.614 -3.054 -3.021 1.00 89.38 194 TRP A O 1
ATOM 1585 N N . ARG A 1 195 ? 10.722 -1.865 -4.561 1.00 90.75 195 ARG A N 1
ATOM 1586 C CA . ARG A 1 195 ? 11.734 -1.366 -3.618 1.00 90.75 195 ARG A CA 1
ATOM 1587 C C . ARG A 1 195 ? 11.143 -0.488 -2.523 1.00 90.75 195 ARG A C 1
ATOM 1589 O O . ARG A 1 195 ? 11.640 -0.536 -1.401 1.00 90.75 195 ARG A O 1
ATOM 1596 N N . SER A 1 196 ? 10.108 0.295 -2.829 1.00 93.56 196 SER A N 1
ATOM 1597 C CA . SER A 1 196 ? 9.420 1.140 -1.845 1.00 93.56 196 SER A CA 1
ATOM 1598 C C . SER A 1 196 ? 8.751 0.325 -0.738 1.00 93.56 196 SER A C 1
ATOM 1600 O O . SER A 1 196 ? 8.637 0.818 0.381 1.00 93.56 196 SER A O 1
ATOM 1602 N N . GLN A 1 197 ? 8.413 -0.939 -1.004 1.00 92.44 197 GLN A N 1
ATOM 1603 C CA . GLN A 1 197 ? 7.763 -1.834 -0.047 1.00 92.44 197 GLN A CA 1
ATOM 1604 C C . GLN A 1 197 ? 8.711 -2.859 0.595 1.00 92.44 197 GLN A C 1
ATOM 1606 O O . GLN A 1 197 ? 8.328 -3.580 1.515 1.00 92.44 197 GLN A O 1
ATOM 1611 N N . ASN A 1 198 ? 9.970 -2.923 0.161 1.00 89.81 198 ASN A N 1
ATOM 1612 C CA . ASN A 1 198 ? 10.940 -3.857 0.719 1.00 89.81 198 ASN A CA 1
ATOM 1613 C C . ASN A 1 198 ? 11.516 -3.324 2.039 1.00 89.81 198 ASN A C 1
ATOM 1615 O O . ASN A 1 198 ? 12.066 -2.227 2.072 1.00 89.81 198 ASN A O 1
ATOM 1619 N N . ILE A 1 199 ? 11.405 -4.100 3.121 1.00 86.56 199 ILE A N 1
ATOM 1620 C CA . ILE A 1 199 ? 11.915 -3.740 4.457 1.00 86.56 199 ILE A CA 1
ATOM 1621 C C . ILE A 1 199 ? 13.417 -3.992 4.632 1.00 86.56 199 ILE A C 1
ATOM 1623 O O . ILE A 1 199 ? 14.050 -3.449 5.547 1.00 86.56 199 ILE A O 1
ATOM 1627 N N . ARG A 1 200 ? 13.991 -4.878 3.813 1.00 85.06 200 ARG A N 1
ATOM 1628 C CA . ARG A 1 200 ? 15.395 -5.261 3.936 1.00 85.06 200 ARG A CA 1
ATOM 1629 C C . ARG A 1 200 ? 16.295 -4.140 3.408 1.00 85.06 200 ARG A C 1
ATOM 1631 O O . ARG A 1 200 ? 15.853 -3.335 2.588 1.00 85.06 200 ARG A O 1
ATOM 1638 N N . PRO A 1 201 ? 17.550 -4.064 3.885 1.00 81.94 201 PRO A N 1
ATOM 1639 C CA . PRO A 1 201 ? 18.533 -3.154 3.318 1.00 81.94 201 PRO A CA 1
ATOM 1640 C C . PRO A 1 201 ? 18.624 -3.321 1.801 1.00 81.94 201 PRO A C 1
ATOM 1642 O O . PRO A 1 201 ? 18.663 -4.448 1.300 1.00 81.94 201 PRO A O 1
ATOM 1645 N N . GLY A 1 202 ? 18.635 -2.199 1.082 1.00 75.75 202 GLY A N 1
ATOM 1646 C CA . GLY A 1 202 ? 18.874 -2.197 -0.355 1.00 75.75 202 GLY A CA 1
ATOM 1647 C C . GLY A 1 202 ? 20.318 -2.573 -0.697 1.00 75.75 202 GLY A C 1
ATOM 1648 O O . GLY A 1 202 ? 21.147 -2.825 0.176 1.00 75.75 202 GLY A O 1
ATOM 1649 N N . LEU A 1 203 ? 20.649 -2.544 -1.991 1.00 73.94 203 LEU A N 1
ATOM 1650 C CA . LEU A 1 203 ? 22.033 -2.715 -2.466 1.00 73.94 203 LEU A CA 1
ATOM 1651 C C . LEU A 1 203 ? 22.985 -1.626 -1.943 1.00 73.94 203 LEU A C 1
ATOM 1653 O O . LEU A 1 203 ? 24.192 -1.821 -1.915 1.00 73.94 203 LEU A O 1
ATOM 1657 N N . ASP A 1 204 ? 22.445 -0.479 -1.531 1.00 79.19 204 ASP A N 1
ATOM 1658 C CA . ASP A 1 204 ? 23.179 0.597 -0.864 1.00 79.19 204 ASP A CA 1
ATOM 1659 C C . ASP A 1 204 ? 23.406 0.337 0.637 1.00 79.19 204 ASP A C 1
ATOM 1661 O O . ASP A 1 204 ? 23.991 1.176 1.318 1.00 79.19 204 ASP A O 1
ATOM 1665 N N . GLY A 1 205 ? 22.935 -0.798 1.167 1.00 84.44 205 GLY A N 1
ATOM 1666 C CA . GLY A 1 205 ? 22.989 -1.137 2.589 1.00 84.44 205 GLY A CA 1
ATOM 1667 C C . GLY A 1 205 ? 22.035 -0.310 3.456 1.00 84.44 205 GLY A C 1
ATOM 1668 O O . GLY A 1 205 ? 21.995 -0.495 4.673 1.00 84.44 205 GLY A O 1
ATOM 1669 N N . VAL A 1 206 ? 21.245 0.588 2.860 1.00 84.38 206 VAL A N 1
ATOM 1670 C CA . VAL A 1 206 ? 20.348 1.476 3.594 1.00 84.38 206 VAL A CA 1
ATOM 1671 C C . VAL A 1 206 ? 19.005 0.785 3.782 1.00 84.38 206 VAL A C 1
ATOM 1673 O O . VAL A 1 206 ? 18.384 0.302 2.833 1.00 84.38 206 VAL A O 1
ATOM 1676 N N . ARG A 1 207 ? 18.539 0.727 5.033 1.00 87.50 207 ARG A N 1
ATOM 1677 C CA . ARG A 1 207 ? 17.225 0.171 5.355 1.00 87.50 207 ARG A CA 1
ATOM 1678 C C . ARG A 1 207 ? 16.129 1.141 4.928 1.00 87.50 207 ARG A C 1
ATOM 1680 O O . ARG A 1 207 ? 16.142 2.310 5.311 1.00 87.50 207 ARG A O 1
ATOM 1687 N N . ASN A 1 208 ? 15.160 0.627 4.183 1.00 91.00 208 ASN A N 1
ATOM 1688 C CA . ASN A 1 208 ? 13.949 1.364 3.873 1.00 91.00 208 ASN A CA 1
ATOM 1689 C C . ASN A 1 208 ? 13.100 1.526 5.144 1.00 91.00 208 ASN A C 1
ATOM 1691 O O . ASN A 1 208 ? 12.843 0.559 5.861 1.00 91.00 208 ASN A O 1
ATOM 1695 N N . SER A 1 209 ? 12.733 2.762 5.452 1.00 92.06 209 SER A N 1
ATOM 1696 C CA . SER A 1 209 ? 12.087 3.169 6.698 1.00 92.06 209 SER A CA 1
ATOM 1697 C C . SER A 1 209 ? 11.287 4.447 6.482 1.00 92.06 209 SER A C 1
ATOM 1699 O O . SER A 1 209 ? 11.448 5.125 5.468 1.00 92.06 209 SER A O 1
ATOM 1701 N N . GLU A 1 210 ? 10.467 4.827 7.458 1.00 89.44 210 GLU A N 1
ATOM 1702 C CA . GLU A 1 210 ? 9.680 6.068 7.438 1.00 89.44 210 GLU A CA 1
ATOM 1703 C C . GLU A 1 210 ? 10.493 7.306 7.006 1.00 89.44 210 GLU A C 1
ATOM 1705 O O . GLU A 1 210 ? 9.996 8.183 6.298 1.00 89.44 210 GLU A O 1
ATOM 1710 N N . LYS A 1 211 ? 11.778 7.375 7.377 1.00 90.00 211 LYS A N 1
ATOM 1711 C CA . LYS A 1 211 ? 12.628 8.553 7.144 1.00 90.00 211 LYS A CA 1
ATOM 1712 C C . LYS A 1 211 ? 13.545 8.413 5.934 1.00 90.00 211 LYS A C 1
ATOM 1714 O O . LYS A 1 211 ? 13.848 9.413 5.283 1.00 90.00 211 LYS A O 1
ATOM 1719 N N . VAL A 1 212 ? 13.954 7.198 5.582 1.00 91.38 212 VAL A N 1
ATOM 1720 C CA . VAL A 1 212 ? 15.012 6.953 4.592 1.00 91.38 212 VAL A CA 1
ATOM 1721 C C . VAL A 1 212 ? 14.607 5.836 3.641 1.00 91.38 212 VAL A C 1
ATOM 1723 O O . VAL A 1 212 ? 14.024 4.848 4.067 1.00 91.38 212 VAL A O 1
ATOM 1726 N N . GLY A 1 213 ? 14.964 5.972 2.365 1.00 90.88 213 GLY A N 1
ATOM 1727 C CA . GLY A 1 213 ? 14.717 4.955 1.348 1.00 90.88 213 GLY A CA 1
ATOM 1728 C C . GLY A 1 213 ? 14.008 5.511 0.115 1.00 90.88 213 GLY A C 1
ATOM 1729 O O . GLY A 1 213 ? 13.762 6.719 0.030 1.00 90.88 213 GLY A O 1
ATOM 1730 N N . PRO A 1 214 ? 13.700 4.645 -0.861 1.00 92.44 214 PRO A N 1
ATOM 1731 C CA . PRO A 1 214 ? 12.905 5.014 -2.025 1.00 92.44 214 PRO A CA 1
ATOM 1732 C C . PRO A 1 214 ? 11.517 5.535 -1.625 1.00 92.44 214 PRO A C 1
ATOM 1734 O O . PRO A 1 214 ? 10.930 5.078 -0.645 1.00 92.44 214 PRO A O 1
ATOM 1737 N N . THR A 1 215 ? 11.002 6.476 -2.416 1.00 93.88 215 THR A N 1
ATOM 1738 C CA . THR A 1 215 ? 9.643 7.011 -2.283 1.00 93.88 215 THR A CA 1
ATOM 1739 C C . THR A 1 215 ? 8.929 6.852 -3.618 1.00 93.88 215 THR A C 1
ATOM 1741 O O . THR A 1 215 ? 9.390 7.392 -4.624 1.00 93.88 215 THR A O 1
ATOM 1744 N N . LEU A 1 216 ? 7.814 6.128 -3.616 1.00 94.56 216 LEU A N 1
ATOM 1745 C CA . LEU A 1 216 ? 6.841 6.088 -4.699 1.00 94.56 216 LEU A CA 1
ATOM 1746 C C . LEU A 1 216 ? 5.610 6.878 -4.251 1.00 94.56 216 LEU A C 1
ATOM 1748 O O . LEU A 1 216 ? 4.898 6.454 -3.345 1.00 94.56 216 LEU A O 1
ATOM 1752 N N . TYR A 1 217 ? 5.402 8.044 -4.856 1.00 93.88 217 TYR A N 1
ATOM 1753 C CA . TYR A 1 217 ? 4.229 8.866 -4.578 1.00 93.88 217 TYR A CA 1
ATOM 1754 C C . TYR A 1 217 ? 2.980 8.261 -5.226 1.00 93.88 217 TYR A C 1
ATOM 1756 O O . TYR A 1 217 ? 3.036 7.816 -6.373 1.00 93.88 217 TYR A O 1
ATOM 1764 N N . HIS A 1 218 ? 1.862 8.320 -4.508 1.00 95.38 218 HIS A N 1
ATOM 1765 C CA . HIS A 1 218 ? 0.520 8.084 -5.026 1.00 95.38 218 HIS A CA 1
ATOM 1766 C C . HIS A 1 218 ? -0.461 9.063 -4.367 1.00 95.38 218 HIS A C 1
ATOM 1768 O O . HIS A 1 218 ? -0.150 9.669 -3.339 1.00 95.38 218 HIS A O 1
ATOM 1774 N N . GLU A 1 219 ? -1.638 9.231 -4.963 1.00 96.31 219 GLU A N 1
ATOM 1775 C CA . GLU A 1 219 ? -2.725 10.000 -4.355 1.00 96.31 219 GLU A CA 1
ATOM 1776 C C . GLU A 1 219 ? -3.412 9.157 -3.268 1.00 96.31 219 GLU A C 1
ATOM 1778 O O . GLU A 1 219 ? -3.651 7.963 -3.471 1.00 96.31 219 GLU A O 1
ATOM 1783 N N . SER A 1 220 ? -3.718 9.740 -2.107 1.00 96.44 220 SER A N 1
ATOM 1784 C CA . SER A 1 220 ? -4.379 9.016 -1.013 1.00 96.44 220 SER A CA 1
ATOM 1785 C C . SER A 1 220 ? -5.727 8.446 -1.462 1.00 96.44 220 SER A C 1
ATOM 1787 O O . SER A 1 220 ? -6.574 9.186 -1.951 1.00 96.44 220 SER A O 1
ATOM 1789 N N . GLY A 1 221 ? -5.945 7.145 -1.273 1.00 95.44 221 GLY A N 1
ATOM 1790 C CA . GLY A 1 221 ? -7.148 6.431 -1.715 1.00 95.44 221 GLY A CA 1
ATOM 1791 C C . GLY A 1 221 ? -7.053 5.819 -3.118 1.00 95.44 221 GLY A C 1
ATOM 1792 O O . GLY A 1 221 ? -7.817 4.901 -3.421 1.00 95.44 221 GLY A O 1
ATOM 1793 N N . SER A 1 222 ? -6.101 6.254 -3.951 1.00 96.12 222 SER A N 1
ATOM 1794 C CA . SER A 1 222 ? -5.971 5.752 -5.328 1.00 96.12 222 SER A CA 1
ATOM 1795 C C . SER A 1 222 ? -5.609 4.268 -5.412 1.00 96.12 222 SER A C 1
ATOM 1797 O O . SER A 1 222 ? -6.009 3.599 -6.360 1.00 96.12 222 SER A O 1
ATOM 1799 N N . ILE A 1 223 ? -4.899 3.715 -4.423 1.00 96.25 223 ILE A N 1
ATOM 1800 C CA . ILE A 1 223 ? -4.538 2.292 -4.397 1.00 96.25 223 ILE A CA 1
ATOM 1801 C C . ILE A 1 223 ? -5.745 1.456 -4.007 1.00 96.25 223 ILE A C 1
ATOM 1803 O O . ILE A 1 223 ? -5.983 0.411 -4.605 1.00 96.25 223 ILE A O 1
ATOM 1807 N N . ARG A 1 224 ? -6.549 1.929 -3.053 1.00 95.38 224 ARG A N 1
ATOM 1808 C CA . ARG A 1 224 ? -7.824 1.296 -2.700 1.00 95.38 224 ARG A CA 1
ATOM 1809 C C . ARG A 1 224 ? -8.775 1.233 -3.896 1.00 95.38 224 ARG A C 1
ATOM 1811 O O . ARG A 1 224 ? -9.418 0.205 -4.090 1.00 95.38 224 ARG A O 1
ATOM 1818 N N . GLU A 1 225 ? -8.853 2.292 -4.700 1.00 94.19 225 GLU A N 1
ATOM 1819 C CA . GLU A 1 225 ? -9.718 2.345 -5.888 1.00 94.19 225 GLU A CA 1
ATOM 1820 C C . GLU A 1 225 ? -9.400 1.248 -6.917 1.00 94.19 225 GLU A C 1
ATOM 1822 O O . GLU A 1 225 ? -10.314 0.750 -7.576 1.00 94.19 225 GLU A O 1
ATOM 1827 N N . LEU A 1 226 ? -8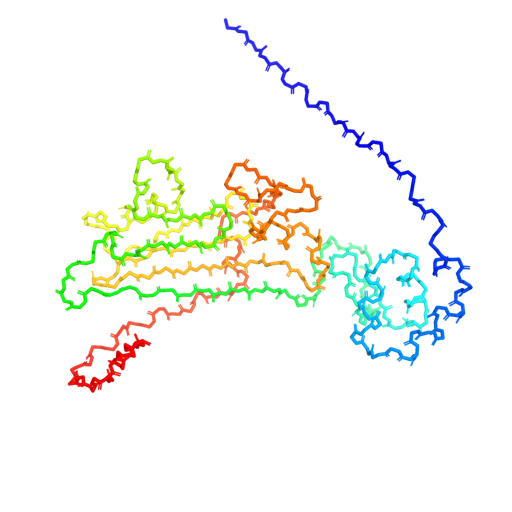.141 0.793 -7.000 1.00 91.69 226 LEU A N 1
ATOM 1828 C CA . LEU A 1 226 ? -7.732 -0.297 -7.900 1.00 91.69 226 LEU A CA 1
ATOM 1829 C C . LEU A 1 226 ? -8.435 -1.629 -7.602 1.00 91.69 226 LEU A C 1
ATOM 1831 O O . LEU A 1 226 ? -8.557 -2.471 -8.490 1.00 91.69 226 LEU A O 1
ATOM 1835 N N . TYR A 1 227 ? -8.911 -1.827 -6.372 1.00 90.62 227 TYR A N 1
ATOM 1836 C CA . TYR A 1 227 ? -9.601 -3.050 -5.950 1.00 90.62 227 TYR A CA 1
ATOM 1837 C C . TYR A 1 227 ? -11.102 -3.011 -6.252 1.00 90.62 227 TYR A C 1
ATOM 1839 O O . TYR A 1 227 ? -11.801 -4.000 -6.029 1.00 90.62 227 TYR A O 1
ATOM 1847 N N . GLY A 1 228 ? -11.601 -1.886 -6.770 1.00 89.06 228 GLY A N 1
ATOM 1848 C CA . GLY A 1 228 ? -13.018 -1.671 -7.007 1.00 89.06 228 GLY A CA 1
ATOM 1849 C C . GLY A 1 228 ? -13.800 -1.452 -5.705 1.00 89.06 228 GLY A C 1
ATOM 1850 O O . GLY A 1 228 ? -13.246 -0.954 -4.719 1.00 89.06 228 GLY A O 1
ATOM 1851 N N . PRO A 1 229 ? -15.110 -1.760 -5.685 1.00 82.19 229 PRO A N 1
ATOM 1852 C CA . PRO A 1 229 ? -15.921 -1.578 -4.489 1.00 82.19 229 PRO A CA 1
ATOM 1853 C C . PRO A 1 229 ? -15.332 -2.391 -3.336 1.00 82.19 229 PRO A C 1
ATOM 1855 O O . PRO A 1 229 ? -15.047 -3.581 -3.479 1.00 82.19 229 PRO A O 1
ATOM 1858 N N . ALA A 1 230 ? -15.135 -1.723 -2.194 1.00 68.31 230 ALA A N 1
ATOM 1859 C CA . ALA A 1 230 ? -14.572 -2.358 -1.014 1.00 68.31 230 ALA A CA 1
ATOM 1860 C C . ALA A 1 230 ? -15.384 -3.618 -0.677 1.00 68.31 230 ALA A C 1
ATOM 1862 O O . ALA A 1 230 ? -16.618 -3.560 -0.721 1.00 68.31 230 ALA A O 1
ATOM 1863 N N . PRO A 1 231 ? -14.725 -4.742 -0.340 1.00 67.88 231 PRO A N 1
ATOM 1864 C CA . PRO A 1 231 ? -15.447 -5.918 0.104 1.00 67.88 231 PRO A CA 1
ATOM 1865 C C . PRO A 1 231 ? -16.303 -5.508 1.294 1.00 67.88 231 PRO A C 1
ATOM 1867 O O . PRO A 1 231 ? -15.801 -4.911 2.251 1.00 67.88 231 PRO A O 1
ATOM 1870 N N . GLU A 1 232 ? -17.602 -5.781 1.189 1.00 66.94 232 GLU A N 1
ATOM 1871 C CA . GLU A 1 232 ? -18.553 -5.490 2.246 1.00 66.94 232 GLU A CA 1
ATOM 1872 C C . GLU A 1 232 ? -18.014 -6.147 3.518 1.00 66.94 232 GLU A C 1
ATOM 1874 O O . GLU A 1 232 ? -17.796 -7.363 3.559 1.00 66.94 232 GLU A O 1
ATOM 1879 N N . ILE A 1 233 ? -17.696 -5.335 4.532 1.00 65.69 233 ILE A N 1
ATOM 1880 C CA . ILE A 1 233 ? -17.273 -5.847 5.833 1.00 65.69 233 ILE A CA 1
ATOM 1881 C C . ILE A 1 233 ? -18.517 -6.513 6.398 1.00 65.69 233 ILE A C 1
ATOM 1883 O O . ILE A 1 233 ? -19.346 -5.853 7.023 1.00 65.69 233 ILE A O 1
ATOM 1887 N N . LEU A 1 234 ? -18.691 -7.803 6.092 1.00 53.34 234 LEU A N 1
ATOM 1888 C CA . LEU A 1 234 ? -19.897 -8.519 6.462 1.00 53.34 234 LEU A CA 1
ATOM 1889 C C . LEU A 1 234 ? -20.074 -8.352 7.971 1.00 53.34 234 LEU A C 1
ATOM 1891 O O . LEU A 1 234 ? -19.158 -8.705 8.734 1.00 53.34 234 LEU A O 1
ATOM 1895 N N . PRO A 1 235 ? -21.213 -7.792 8.422 1.00 51.47 235 PRO A N 1
ATOM 1896 C CA . PRO A 1 235 ? -21.471 -7.671 9.837 1.00 51.47 235 PRO A CA 1
ATOM 1897 C C . PRO A 1 235 ? -21.346 -9.063 10.434 1.00 51.47 235 PRO A C 1
ATOM 1899 O O . PRO A 1 235 ? -21.852 -10.046 9.884 1.00 51.47 235 PRO A O 1
ATOM 1902 N N . VAL A 1 236 ? -20.625 -9.148 11.552 1.00 52.19 236 VAL A N 1
ATOM 1903 C CA . VAL A 1 236 ? -20.488 -10.393 12.304 1.00 52.19 236 VAL A CA 1
ATOM 1904 C C . VAL A 1 236 ? -21.894 -10.967 12.457 1.00 52.19 236 VAL A C 1
ATOM 1906 O O . VAL A 1 236 ? -22.755 -10.262 12.996 1.00 52.19 236 VAL A O 1
ATOM 1909 N N . PRO A 1 237 ? -22.168 -12.199 11.988 1.00 39.47 237 PRO A N 1
ATOM 1910 C CA . PRO A 1 237 ? -23.471 -12.796 12.191 1.00 39.47 237 PRO A CA 1
ATOM 1911 C C . PRO A 1 237 ? -23.785 -12.697 13.679 1.00 39.47 237 PRO A C 1
ATOM 1913 O O . PRO A 1 237 ? -22.998 -13.166 14.506 1.00 39.47 237 PRO A O 1
ATOM 1916 N N . LYS A 1 238 ? -24.911 -12.071 14.036 1.00 43.44 238 LYS A N 1
ATOM 1917 C CA . LYS A 1 238 ? -25.448 -12.081 15.402 1.00 43.44 238 LYS A CA 1
ATOM 1918 C C . LYS A 1 238 ? -25.884 -13.516 15.735 1.00 43.44 238 LYS A C 1
ATOM 1920 O O . LYS A 1 238 ? -27.070 -13.795 15.859 1.00 43.44 238 LYS A O 1
ATOM 1925 N N . ARG A 1 239 ? -24.962 -14.480 15.792 1.00 44.44 239 ARG A N 1
ATOM 1926 C CA . ARG A 1 239 ? -25.269 -15.883 16.075 1.00 44.44 239 ARG A CA 1
ATOM 1927 C C . ARG A 1 239 ? -24.848 -16.235 17.492 1.00 44.44 239 ARG A C 1
ATOM 1929 O O . ARG A 1 239 ? -23.667 -16.324 17.817 1.00 44.44 239 ARG A O 1
ATOM 1936 N N . ARG A 1 240 ? -25.875 -16.478 18.313 1.00 53.56 240 ARG A N 1
ATOM 1937 C CA . ARG A 1 240 ? -25.826 -17.313 19.518 1.00 53.56 240 ARG A CA 1
ATOM 1938 C C . ARG A 1 240 ? -25.108 -18.621 19.169 1.00 53.56 240 ARG A C 1
ATOM 1940 O O . ARG A 1 240 ? -25.701 -19.446 18.484 1.00 53.56 240 ARG A O 1
ATOM 1947 N N . SER A 1 241 ? -23.877 -18.836 19.629 1.00 37.12 241 SER A N 1
ATOM 1948 C CA . SER A 1 241 ? -23.253 -20.159 19.498 1.00 37.12 241 SER A CA 1
ATOM 1949 C C . SER A 1 241 ? -22.253 -20.421 20.616 1.00 37.12 241 SER A C 1
ATOM 1951 O O . SER A 1 241 ? -21.309 -19.660 20.817 1.00 37.12 241 SER A O 1
ATOM 1953 N N . LYS A 1 242 ? -22.498 -21.528 21.326 1.00 44.53 242 LYS A N 1
ATOM 1954 C CA . LYS A 1 242 ? -21.530 -22.282 22.124 1.00 44.53 242 LYS A CA 1
ATOM 1955 C C . LYS A 1 242 ? -20.236 -22.458 21.325 1.00 44.53 242 LYS A C 1
ATOM 1957 O O . LYS A 1 242 ? -20.284 -22.874 20.171 1.00 44.53 242 LYS A O 1
ATOM 1962 N N . TRP A 1 243 ? -19.107 -22.159 21.953 1.00 34.38 243 TRP A N 1
ATOM 1963 C CA . TRP A 1 243 ? -17.784 -22.343 21.370 1.00 34.38 243 TRP A CA 1
ATOM 1964 C C . TRP A 1 243 ? -17.324 -23.794 21.534 1.00 34.38 243 TRP A C 1
ATOM 1966 O O . TRP A 1 243 ? -17.411 -24.348 22.628 1.00 34.38 243 TRP A O 1
ATOM 1976 N N . ILE A 1 244 ? -16.819 -24.382 20.447 1.00 33.16 244 ILE A N 1
ATOM 1977 C CA . ILE A 1 244 ? -15.923 -25.541 20.484 1.00 33.16 244 ILE A CA 1
ATOM 1978 C C . ILE A 1 244 ? -14.514 -24.964 20.621 1.00 33.16 244 ILE A C 1
ATOM 1980 O O . ILE A 1 244 ? -14.050 -24.229 19.751 1.00 33.16 244 ILE A O 1
ATOM 1984 N N . SER A 1 245 ? -13.870 -25.237 21.749 1.00 31.83 245 SER A N 1
ATOM 1985 C CA . SER A 1 245 ? -12.480 -24.886 22.019 1.00 31.83 245 SER A CA 1
ATOM 1986 C C . SER A 1 245 ? -11.543 -25.850 21.291 1.00 31.83 245 SER A C 1
ATOM 1988 O O . SER A 1 245 ? -11.687 -27.065 21.410 1.00 31.83 245 SER A O 1
ATOM 1990 N N . PHE A 1 246 ? -10.550 -25.312 20.582 1.00 29.31 246 PHE A N 1
ATOM 1991 C CA . PHE A 1 246 ? 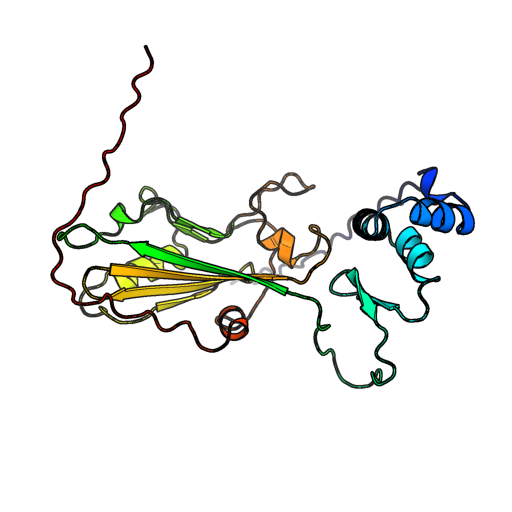-9.385 -26.086 20.156 1.00 29.31 246 PHE A CA 1
ATOM 1992 C C . PHE A 1 246 ? -8.337 -26.064 21.279 1.00 29.31 246 PHE A C 1
ATOM 1994 O O . PHE A 1 246 ? -8.049 -24.984 21.807 1.00 29.31 246 PHE A O 1
ATOM 2001 N N . PRO A 1 247 ? -7.785 -27.219 21.689 1.00 31.81 247 PRO A N 1
ATOM 2002 C CA . PRO A 1 247 ? -6.769 -27.264 22.725 1.00 31.81 247 PRO A CA 1
ATOM 2003 C C . PRO A 1 247 ? -5.446 -26.694 22.206 1.00 31.81 247 PRO A C 1
ATOM 2005 O O . PRO A 1 247 ? -4.952 -27.055 21.142 1.00 31.81 247 PRO A O 1
ATOM 2008 N N . GLN A 1 248 ? -4.876 -25.792 22.998 1.00 33.81 248 GLN A N 1
ATOM 2009 C CA . GLN A 1 248 ? -3.540 -25.249 22.815 1.00 33.81 248 GLN A CA 1
ATOM 2010 C C . GLN A 1 248 ? -2.534 -26.261 23.380 1.00 33.81 248 GLN A C 1
ATOM 2012 O O . GLN A 1 248 ? -2.360 -26.355 24.598 1.00 33.81 248 GLN A O 1
ATOM 2017 N N . GLU A 1 249 ? -1.900 -27.053 22.514 1.00 30.78 249 GLU A N 1
ATOM 2018 C CA . GLU A 1 249 ? -0.813 -27.942 22.924 1.00 30.78 249 GLU A CA 1
ATOM 2019 C C . GLU A 1 249 ? 0.399 -27.111 23.369 1.00 30.78 249 GLU A C 1
ATOM 2021 O O . GLU A 1 249 ? 1.025 -26.390 22.592 1.00 30.78 249 GLU A O 1
ATOM 2026 N N . ARG A 1 250 ? 0.716 -27.195 24.664 1.00 36.47 250 ARG A N 1
ATOM 2027 C CA . ARG A 1 250 ? 1.958 -26.687 25.248 1.00 36.47 250 ARG A CA 1
ATOM 2028 C C . ARG A 1 250 ? 3.021 -27.776 25.144 1.00 36.47 250 ARG A C 1
ATOM 2030 O O . ARG A 1 250 ? 3.060 -28.677 25.976 1.00 36.47 250 ARG A O 1
ATOM 2037 N N . GLY A 1 251 ? 3.892 -27.676 24.146 1.00 31.91 251 GLY A N 1
ATOM 2038 C CA . GLY A 1 251 ? 5.140 -28.433 24.109 1.00 31.91 251 GLY A CA 1
ATOM 2039 C C . GLY A 1 251 ? 6.186 -27.783 25.015 1.00 31.91 251 GLY A C 1
ATOM 2040 O O . GLY A 1 251 ? 6.807 -26.797 24.629 1.00 31.91 251 GLY A O 1
ATOM 2041 N N . HIS A 1 252 ? 6.381 -28.327 26.217 1.00 36.41 252 HIS A N 1
ATOM 2042 C CA . HIS A 1 252 ? 7.603 -28.119 26.997 1.00 36.41 252 HIS A CA 1
ATOM 2043 C C . HIS A 1 252 ? 8.673 -29.088 26.482 1.00 36.41 252 HIS A C 1
ATOM 2045 O O . HIS A 1 252 ? 8.513 -30.300 26.619 1.00 36.41 252 HIS A O 1
ATOM 2051 N N . ALA A 1 253 ? 9.762 -28.566 25.918 1.00 41.12 253 ALA A N 1
ATOM 2052 C CA . ALA A 1 253 ? 10.987 -29.337 25.734 1.00 41.12 253 ALA A CA 1
ATOM 2053 C C . ALA A 1 253 ? 11.777 -29.332 27.054 1.00 41.12 253 ALA A C 1
ATOM 2055 O O . ALA A 1 253 ? 11.935 -28.278 27.676 1.00 41.12 253 ALA A O 1
ATOM 2056 N N . ARG A 1 254 ? 12.194 -30.526 27.485 1.00 52.72 254 ARG A N 1
ATOM 2057 C CA . ARG A 1 254 ? 13.214 -30.740 28.518 1.00 52.72 254 ARG A CA 1
ATOM 2058 C C . ARG A 1 254 ? 14.599 -30.614 27.904 1.00 52.72 254 ARG A C 1
ATOM 2060 O O . ARG A 1 254 ? 14.725 -30.991 26.718 1.00 52.72 254 ARG A O 1
#

Radius of gyration: 24.76 Å; chains: 1; bounding box: 60×67×62 Å

Secondary structure (DSSP, 8-state):
---------------PPP----GGGGS-HHHHHHHHHTS-HHHHHHHHTT-HHHHHHHHHT-TTEEE-TTT--EEE--TT--TTS------PPEEEEEEEEEEE-BTBPP-GGGG--EESSSS-EE-GGGTTT---HHHHHHHHHTSTT-TT-EEEEE-SSSSEEEEEEEETTEEEEEEEEEEEES--TTSHHHHHH--SB-TTSPBP-SSSS------TTHHHHTT-SPPP-PPPP-------PPP-------

InterPro domains:
  IPR001810 F-box domain [PF12937] (25-60)
  IPR036047 F-box-like domain superfamily [SSF81383] (14-69)

Organism: NCBI:txid323545

Sequence (254 aa):
MKLVTFVRSLWKRPREQPNVNIPFLQLPVELLGYIATFLSPADAVLLSQTCRLIRACLTRDLPEQWVCDYCMALHPINKRDKPTTARRPCSCPMFLLLSIWRYFAGGRDLMLQHLGCQQICPHLEFRDNDYFKYNNDLLQTFLLAFQPGYGDVEWRSACPRCATDYSVMLSGRNLYLQVWQDFGPEGSPLDLAWRSQNIRPGLDGVRNSEKVGPTLYHESGSIRELYGPAPEILPVPKRRSKWISFPQERGHAR